Protein AF-A0A8D9F544-F1 (afdb_monomer)

InterPro domains:
  IPR002475 Bcl2-like [PS50062] (80-171)
  IPR036834 Bcl-2-like superfamily [G3DSA:1.10.437.10] (32-175)
  IPR036834 Bcl-2-like superfamily [SSF56854] (61-173)
  IPR046371 Bcl-2, Bcl-2 homology region 1-3 [PF00452] (79-169)

Radius of gyration: 24.96 Å; Cα contacts (8 Å, |Δi|>4): 137; chains: 1; bounding box: 102×32×44 Å

Solvent-accessible surface area (backbone atoms only — not comparable to full-atom values): 12443 Å² total; per-residue (Å²): 134,87,83,89,81,87,82,88,79,91,79,91,72,90,75,75,84,77,71,73,71,76,76,69,72,71,72,75,77,45,66,55,53,58,51,48,52,48,40,43,48,72,72,66,64,46,74,86,76,63,88,62,81,79,71,79,76,80,46,66,68,60,49,52,52,48,53,53,50,52,53,50,44,68,64,42,67,81,35,72,64,48,53,50,50,51,53,53,52,71,68,48,50,72,91,64,63,40,74,66,38,50,52,50,39,58,50,55,69,68,68,61,87,68,82,63,59,43,56,55,49,51,52,50,52,51,47,52,52,51,44,45,50,50,28,55,76,70,68,35,58,70,59,32,54,50,53,50,54,55,48,53,53,38,35,66,40,66,48,43,54,49,36,53,76,57,69,29,69,66,51,37,53,52,64,70,70,52,98,65,85,43,77,68,55,51,52,53,51,51,50,54,49,52,50,45,50,49,42,48,45,70,48,37,60,118

Nearest PDB structures (foldseek):
  5uum-assembly2_B  TM=6.916E-01  e=1.708E-01  Homo sapiens
  5twa-assembly2_B  TM=6.782E-01  e=1.628E-01  Geodia cydonium
  6b4u-assembly1_A  TM=6.242E-01  e=2.281E-01  Homo sapiens
  1wsx-assembly1_A  TM=6.633E-01  e=3.877E-01  Mus musculus
  8el1-assembly3_C  TM=5.655E-01  e=4.701E-01  Escherichia coli K-12

Organism: NCBI:txid428564

pLDDT: mean 70.44, std 17.09, range [27.78, 88.94]

Secondary structure (DSSP, 8-state):
------------------------------HHHHHHHHIIIIIS--TTS--S-------HHHHHHHHHHHHHHHHHTTSHHHHHHHHHHHH--GGG--HHHHHHHHHHHHHS--S-HHHHHHHHHHHHHHHHHHHHHTT-HHHHHHHHHHHHHHIIIIIHHHHHHTT-HHHHHHHTTSS---HHHHHHHHHHHHHHHHHHHHHH--

Sequence (206 aa):
MTGLSGDGSYLSHDVSTDTSLDMSMSPIRPMSIDVFNTFLCKIYNQKFITNINILNINNKTALEIYQKLVKLNNEFIGTKYRQEIKKQVDALDLDKITHFSFSSLLKSLFHESYEFNYVKLLVLFYFCCDLISKCYSQCLISLMNSIQSWFETFLNTTFSDWIASKGGWNNILTEGCKNTFDLIESICIGSIIASAIFIIAKYLVK

Structure (mmCIF, N/CA/C/O backbone):
data_AF-A0A8D9F544-F1
#
_entry.id   AF-A0A8D9F544-F1
#
loop_
_atom_site.group_PDB
_atom_site.id
_atom_site.type_symbol
_atom_site.label_atom_id
_atom_site.label_alt_id
_atom_site.label_comp_id
_atom_site.label_asym_id
_atom_site.label_entity_id
_atom_site.label_seq_id
_atom_site.pdbx_PDB_ins_code
_atom_site.Cartn_x
_atom_site.Cartn_y
_atom_site.Cartn_z
_atom_site.occupancy
_atom_site.B_iso_or_equiv
_atom_site.auth_seq_id
_atom_site.auth_comp_id
_atom_site.auth_asym_id
_atom_site.auth_atom_id
_atom_site.pdbx_PDB_model_num
ATOM 1 N N . MET A 1 1 ? 87.425 4.396 10.193 1.00 42.62 1 MET A N 1
ATOM 2 C CA . MET A 1 1 ? 85.989 4.487 9.863 1.00 42.62 1 MET A CA 1
ATOM 3 C C . MET A 1 1 ? 85.243 4.621 11.194 1.00 42.62 1 MET A C 1
ATOM 5 O O . MET A 1 1 ? 85.053 3.613 11.850 1.00 42.62 1 MET A O 1
ATOM 9 N N . THR A 1 2 ? 85.213 5.793 11.846 1.00 37.34 2 THR A N 1
ATOM 10 C CA . THR A 1 2 ? 84.192 6.871 11.716 1.00 37.34 2 THR A CA 1
ATOM 11 C C . THR A 1 2 ? 82.761 6.307 11.696 1.00 37.34 2 THR A C 1
ATOM 13 O O . THR A 1 2 ? 82.437 5.603 10.751 1.00 37.34 2 THR A O 1
ATOM 16 N N . GLY A 1 3 ? 81.862 6.555 12.653 1.00 34.50 3 GLY A N 1
ATOM 17 C CA . GLY A 1 3 ? 81.900 7.431 13.823 1.00 34.50 3 GLY A CA 1
ATOM 18 C C . GLY A 1 3 ? 80.731 7.149 14.783 1.00 34.50 3 GLY A C 1
ATOM 19 O O . GLY A 1 3 ? 79.749 6.508 14.419 1.00 34.50 3 GLY A O 1
ATOM 20 N N . LEU A 1 4 ? 80.888 7.627 16.018 1.00 43.78 4 LEU A N 1
ATOM 21 C CA . LEU A 1 4 ? 79.854 7.759 17.044 1.00 43.78 4 LEU A CA 1
ATOM 22 C C . LEU A 1 4 ? 79.217 9.151 16.920 1.00 43.78 4 LEU A C 1
ATOM 24 O O . LEU A 1 4 ? 79.942 10.139 16.809 1.00 43.78 4 LEU A O 1
ATOM 28 N N . SER A 1 5 ? 77.893 9.241 17.006 1.00 45.16 5 SER A N 1
ATOM 29 C CA . SER A 1 5 ? 77.180 10.416 17.530 1.00 45.16 5 SER A CA 1
ATOM 30 C C . SER A 1 5 ? 75.755 10.015 17.866 1.00 45.16 5 SER A C 1
ATOM 32 O O . SER A 1 5 ? 74.975 9.660 16.986 1.00 45.16 5 SER A O 1
ATOM 34 N N . GLY A 1 6 ? 75.449 10.043 19.159 1.00 44.12 6 GLY A N 1
ATOM 35 C CA . GLY A 1 6 ? 74.089 10.252 19.616 1.00 44.12 6 GLY A CA 1
ATOM 36 C C . GLY A 1 6 ? 73.830 11.751 19.669 1.00 44.12 6 GLY A C 1
ATOM 37 O O . GLY A 1 6 ? 74.718 12.505 20.052 1.00 44.12 6 GLY A O 1
ATOM 38 N N . ASP A 1 7 ? 72.617 12.147 19.315 1.00 37.97 7 ASP A N 1
ATOM 39 C CA . ASP A 1 7 ? 72.017 13.376 19.808 1.00 37.97 7 ASP A CA 1
ATOM 40 C C . ASP A 1 7 ? 70.513 13.152 19.919 1.00 37.97 7 ASP A C 1
ATOM 42 O O . ASP A 1 7 ? 69.848 12.712 18.979 1.00 37.97 7 ASP A O 1
ATOM 46 N N . GLY A 1 8 ? 69.994 13.395 21.117 1.00 42.84 8 GLY A N 1
ATOM 47 C CA . GLY A 1 8 ? 68.570 13.524 21.350 1.00 42.84 8 GLY A CA 1
ATOM 48 C C . GLY A 1 8 ? 68.172 14.977 21.151 1.00 42.84 8 GLY A C 1
ATOM 49 O O . GLY A 1 8 ? 68.818 15.878 21.680 1.00 42.84 8 GLY A O 1
ATOM 50 N N . SER A 1 9 ? 67.069 15.226 20.455 1.00 37.38 9 SER A N 1
ATOM 51 C CA . SER A 1 9 ? 66.252 16.412 20.714 1.00 37.38 9 SER A CA 1
ATOM 52 C C . SER A 1 9 ? 64.826 16.170 20.250 1.00 37.38 9 SER A C 1
ATOM 54 O O . SER A 1 9 ? 64.564 15.799 19.110 1.00 37.38 9 SER A O 1
ATOM 56 N N . TYR A 1 10 ? 63.919 16.394 21.190 1.00 43.62 10 TYR A N 1
ATOM 57 C CA . TYR A 1 10 ? 62.490 16.542 21.005 1.00 43.62 10 TYR A CA 1
ATOM 58 C C . TYR A 1 10 ? 62.183 17.642 19.987 1.00 43.62 10 TYR A C 1
ATOM 60 O O . TYR A 1 10 ? 62.678 18.755 20.141 1.00 43.62 10 TYR A O 1
ATOM 68 N N . LEU A 1 11 ? 61.291 17.362 19.040 1.00 36.94 11 LEU A N 1
ATOM 69 C CA . LEU A 1 11 ? 60.407 18.361 18.445 1.00 36.94 11 LEU A CA 1
ATOM 70 C C . LEU A 1 11 ? 59.111 17.669 18.021 1.00 36.94 11 LEU A C 1
ATOM 72 O O . LEU A 1 11 ? 59.046 16.942 17.032 1.00 36.94 11 LEU A O 1
ATOM 76 N N . SER A 1 12 ? 58.093 17.885 18.846 1.00 40.47 12 SER A N 1
ATOM 77 C CA . SER A 1 12 ? 56.690 17.678 18.528 1.00 40.47 12 SER A CA 1
ATOM 78 C C . SER A 1 12 ? 56.328 18.506 17.297 1.00 40.47 12 SER A C 1
ATOM 80 O O . SER A 1 12 ? 56.549 19.714 17.289 1.00 40.47 12 SER A O 1
ATOM 82 N N . HIS A 1 13 ? 55.739 17.875 16.288 1.00 37.25 13 HIS A N 1
ATOM 83 C CA . HIS A 1 13 ? 54.916 18.578 15.316 1.00 37.25 13 HIS A CA 1
ATOM 84 C C . HIS A 1 13 ? 53.728 17.695 14.954 1.00 37.25 13 HIS A C 1
ATOM 86 O O . HIS A 1 13 ? 53.855 16.687 14.263 1.00 37.25 13 HIS A O 1
ATOM 92 N N . ASP A 1 14 ? 52.601 18.087 15.539 1.00 39.59 14 ASP A N 1
ATOM 93 C CA . ASP A 1 14 ? 51.222 17.921 15.097 1.00 39.59 14 ASP A CA 1
ATOM 94 C C . ASP A 1 14 ? 51.068 17.251 13.727 1.00 39.59 14 ASP A C 1
ATOM 96 O O . ASP A 1 14 ? 51.103 17.901 12.682 1.00 39.59 14 ASP A O 1
ATOM 100 N N . VAL A 1 15 ? 50.840 15.938 13.736 1.00 38.06 15 VAL A N 1
ATOM 101 C CA . VAL A 1 15 ? 50.172 15.277 12.618 1.00 38.06 15 VAL A CA 1
ATOM 102 C C . VAL A 1 15 ? 48.721 15.143 13.020 1.00 38.06 15 VAL A C 1
ATOM 104 O O . VAL A 1 15 ? 48.344 14.326 13.861 1.00 38.06 15 VAL A O 1
ATOM 107 N N . SER A 1 16 ? 47.958 16.058 12.434 1.00 33.06 16 SER A N 1
ATOM 108 C CA . SER A 1 16 ? 46.517 16.106 12.326 1.00 33.06 16 SER A CA 1
ATOM 109 C C . SER A 1 16 ? 45.877 14.743 12.522 1.00 33.06 16 SER A C 1
ATOM 111 O O . SER A 1 16 ? 46.161 13.775 11.817 1.00 33.06 16 SER A O 1
ATOM 113 N N . THR A 1 17 ? 44.957 14.712 13.475 1.00 36.31 17 THR A N 1
ATOM 114 C CA . THR A 1 17 ? 43.873 13.748 13.533 1.00 36.31 17 THR A CA 1
ATOM 115 C C . THR A 1 17 ? 43.077 13.901 12.236 1.00 36.31 17 THR A C 1
ATOM 117 O O . THR A 1 17 ? 42.055 14.586 12.196 1.00 36.31 17 THR A O 1
ATOM 120 N N . ASP A 1 18 ? 43.537 13.256 11.162 1.00 27.78 18 ASP A N 1
ATOM 121 C CA . ASP A 1 18 ? 42.668 12.812 10.080 1.00 27.78 18 ASP A CA 1
ATOM 122 C C . ASP A 1 18 ? 41.777 11.740 10.695 1.00 27.78 18 ASP A C 1
ATOM 124 O O . ASP A 1 18 ? 41.960 10.526 10.580 1.00 27.78 18 ASP A O 1
ATOM 128 N N . THR A 1 19 ? 40.799 12.266 11.428 1.00 39.28 19 THR A N 1
ATOM 129 C CA . THR A 1 19 ? 39.504 11.670 11.644 1.00 39.28 19 THR A CA 1
ATOM 130 C C . THR A 1 19 ? 38.979 11.441 10.240 1.00 39.28 19 THR A C 1
ATOM 132 O O . THR A 1 19 ? 38.287 12.276 9.659 1.00 39.28 19 THR A O 1
ATOM 135 N N . SER A 1 20 ? 39.393 10.315 9.663 1.00 31.84 20 SER A N 1
ATOM 136 C CA . SER A 1 20 ? 38.632 9.601 8.664 1.00 31.84 20 SER A CA 1
ATOM 137 C C . SER A 1 20 ? 37.294 9.356 9.334 1.00 31.84 20 SER A C 1
ATOM 139 O O . SER A 1 20 ? 37.086 8.388 10.059 1.00 31.84 20 SER A O 1
ATOM 141 N N . LEU A 1 21 ? 36.436 10.368 9.194 1.00 36.94 21 LEU A N 1
ATOM 142 C CA . LEU A 1 21 ? 35.016 10.292 9.405 1.00 36.94 21 LEU A CA 1
ATOM 143 C C . LEU A 1 21 ? 34.612 9.056 8.640 1.00 36.94 21 LEU A C 1
ATOM 145 O O . LEU A 1 21 ? 34.612 9.038 7.409 1.00 36.94 21 LEU A O 1
ATOM 149 N N . ASP A 1 22 ? 34.400 8.022 9.437 1.00 30.22 22 ASP A N 1
ATOM 150 C CA . ASP A 1 22 ? 33.656 6.829 9.155 1.00 30.22 22 ASP A CA 1
ATOM 151 C C . ASP A 1 22 ? 32.435 7.255 8.342 1.00 30.22 22 ASP A C 1
ATOM 153 O O . ASP A 1 22 ? 31.373 7.603 8.864 1.00 30.22 22 ASP A O 1
ATOM 157 N N . MET A 1 23 ? 32.614 7.285 7.020 1.00 38.06 23 MET A N 1
ATOM 158 C CA . MET A 1 23 ? 31.537 7.171 6.063 1.00 38.06 23 MET A CA 1
ATOM 159 C C . MET A 1 23 ? 31.061 5.733 6.187 1.00 38.06 23 MET A C 1
ATOM 161 O O . MET A 1 23 ? 31.214 4.920 5.275 1.00 38.06 23 MET A O 1
ATOM 165 N N . SER A 1 24 ? 30.457 5.436 7.339 1.00 30.78 24 SER A N 1
ATOM 166 C CA . SER A 1 24 ? 29.455 4.409 7.437 1.00 30.78 24 SER A CA 1
ATOM 167 C C . SER A 1 24 ? 28.418 4.835 6.406 1.00 30.78 24 SER A C 1
ATOM 169 O O . SER A 1 24 ? 27.643 5.783 6.572 1.00 30.78 24 SER A O 1
ATOM 171 N N . MET A 1 25 ? 28.508 4.212 5.235 1.00 37.78 25 MET A N 1
ATOM 172 C CA . MET A 1 25 ? 27.386 4.124 4.337 1.00 37.78 25 MET A CA 1
ATOM 173 C C . MET A 1 25 ? 26.273 3.528 5.181 1.00 37.78 25 MET A C 1
ATOM 175 O O . MET A 1 25 ? 26.248 2.324 5.433 1.00 37.78 25 MET A O 1
ATOM 179 N N . SER A 1 26 ? 25.379 4.388 5.664 1.00 35.97 26 SER A N 1
ATOM 180 C CA . SER A 1 26 ? 24.128 3.942 6.242 1.00 35.97 26 SER A CA 1
ATOM 181 C C . SER A 1 26 ? 23.491 3.034 5.190 1.00 35.97 26 SER A C 1
ATOM 183 O O . SER A 1 26 ? 23.311 3.488 4.050 1.00 35.97 26 SER A O 1
ATOM 185 N N . PRO A 1 27 ? 23.233 1.760 5.516 1.00 39.97 27 PRO A N 1
ATOM 186 C CA . PRO A 1 27 ? 22.811 0.772 4.542 1.00 39.97 27 PRO A CA 1
ATOM 187 C C . PRO A 1 27 ? 21.505 1.282 3.972 1.00 39.97 27 PRO A C 1
ATOM 189 O O . PRO A 1 27 ? 20.591 1.488 4.761 1.00 39.97 27 PRO A O 1
ATOM 192 N N . ILE A 1 28 ? 21.481 1.580 2.666 1.00 46.88 28 ILE A N 1
ATOM 193 C CA . ILE A 1 28 ? 20.291 1.787 1.828 1.00 46.88 28 ILE A CA 1
ATOM 194 C C . ILE A 1 28 ? 19.059 2.026 2.707 1.00 46.88 28 ILE A C 1
ATOM 196 O O . ILE A 1 28 ? 18.250 1.123 2.908 1.00 46.88 28 ILE A O 1
ATOM 200 N N . ARG A 1 29 ? 18.966 3.208 3.338 1.00 51.47 29 ARG A N 1
ATOM 201 C CA . ARG A 1 29 ? 17.710 3.633 3.961 1.00 51.47 29 ARG A CA 1
ATOM 202 C C . ARG A 1 29 ? 16.726 3.591 2.803 1.00 51.47 29 ARG A C 1
ATOM 204 O O . ARG A 1 29 ? 16.968 4.285 1.811 1.00 51.47 29 ARG A O 1
ATOM 211 N N . PRO A 1 30 ? 15.785 2.640 2.789 1.00 64.12 30 PRO A N 1
ATOM 212 C CA . PRO A 1 30 ? 15.375 2.116 1.512 1.00 64.12 30 PRO A CA 1
ATOM 213 C C . PRO A 1 30 ? 14.447 3.132 0.898 1.00 64.12 30 PRO A C 1
ATOM 215 O O . PRO A 1 30 ? 13.498 3.607 1.516 1.00 64.12 30 PRO A O 1
ATOM 218 N N . MET A 1 31 ? 14.752 3.459 -0.349 1.00 73.62 31 MET A N 1
ATOM 219 C CA . MET A 1 31 ? 14.021 4.405 -1.178 1.00 73.62 31 MET A CA 1
ATOM 220 C C . MET A 1 31 ? 12.495 4.193 -1.126 1.00 73.62 31 MET A C 1
ATOM 222 O O . MET A 1 31 ? 11.740 5.128 -1.358 1.00 73.62 31 MET A O 1
ATOM 226 N N . SER A 1 32 ? 12.029 2.985 -0.787 1.00 75.12 32 SER A N 1
ATOM 227 C CA . SER A 1 32 ? 10.629 2.657 -0.513 1.00 75.12 32 SER A CA 1
ATOM 228 C C . SER A 1 32 ? 9.994 3.418 0.644 1.00 75.12 32 SER A C 1
ATOM 230 O O . SER A 1 32 ? 8.882 3.916 0.467 1.00 75.12 32 SER A O 1
ATOM 232 N N . ILE A 1 33 ? 10.673 3.556 1.784 1.00 75.56 33 ILE A N 1
ATOM 233 C CA . ILE A 1 33 ? 10.189 4.364 2.911 1.00 75.56 33 ILE A CA 1
ATOM 234 C C . ILE A 1 33 ? 10.086 5.825 2.486 1.00 75.56 33 ILE A C 1
ATOM 236 O O . ILE A 1 33 ? 9.064 6.466 2.716 1.00 75.56 33 ILE A O 1
ATOM 240 N N . ASP A 1 34 ? 11.105 6.342 1.807 1.00 74.75 34 ASP A N 1
ATOM 241 C CA . ASP A 1 34 ? 11.145 7.745 1.395 1.00 74.75 34 ASP A CA 1
ATOM 242 C C . ASP A 1 34 ? 10.038 8.066 0.385 1.00 74.75 34 ASP A C 1
ATOM 244 O O . ASP A 1 34 ? 9.355 9.089 0.492 1.00 74.75 34 ASP A O 1
ATOM 248 N N . VAL A 1 35 ? 9.814 7.166 -0.575 1.00 75.81 35 VAL A N 1
ATOM 249 C CA . VAL A 1 35 ? 8.740 7.277 -1.566 1.00 75.81 35 VAL A CA 1
ATOM 250 C C . VAL A 1 35 ? 7.368 7.178 -0.898 1.00 75.81 35 VAL A C 1
ATOM 252 O O . VAL A 1 35 ? 6.502 8.006 -1.191 1.00 75.81 35 VAL A O 1
ATOM 255 N N . PHE A 1 36 ? 7.166 6.235 0.029 1.00 78.19 36 PHE A N 1
ATOM 256 C CA . PHE A 1 36 ? 5.903 6.104 0.758 1.00 78.19 36 PHE A CA 1
ATOM 257 C C . PHE A 1 36 ? 5.615 7.322 1.643 1.00 78.19 36 PHE A C 1
ATOM 259 O O . PHE A 1 36 ? 4.526 7.885 1.575 1.00 78.19 36 PHE A O 1
ATOM 266 N N . ASN A 1 37 ? 6.596 7.794 2.412 1.00 74.81 37 ASN A N 1
ATOM 267 C CA . ASN A 1 37 ? 6.455 8.992 3.238 1.00 74.81 37 ASN A CA 1
ATOM 268 C C . ASN A 1 37 ? 6.149 10.218 2.378 1.00 74.81 37 ASN A C 1
ATOM 270 O O . ASN A 1 37 ? 5.284 11.025 2.709 1.00 74.81 37 ASN A O 1
ATOM 274 N N . THR A 1 38 ? 6.802 10.337 1.223 1.00 72.81 38 THR A N 1
ATOM 275 C CA . THR A 1 38 ? 6.497 11.409 0.275 1.00 72.81 38 THR A CA 1
ATOM 276 C C . THR A 1 38 ? 5.057 11.309 -0.238 1.00 72.81 38 THR A C 1
ATOM 278 O O . THR A 1 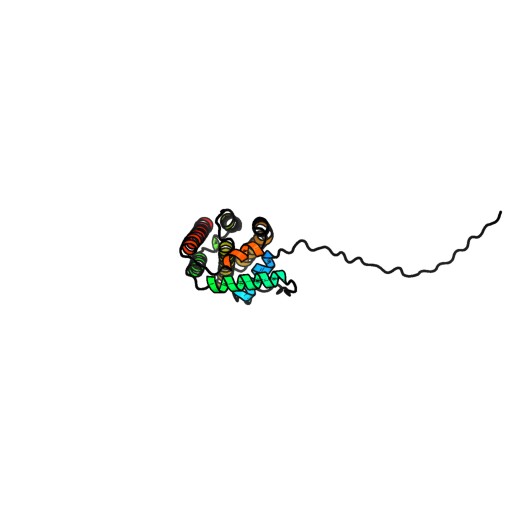38 ? 4.374 12.331 -0.325 1.00 72.81 38 THR A O 1
ATOM 281 N N . PHE A 1 39 ? 4.570 10.101 -0.535 1.00 75.31 39 PHE A N 1
ATOM 282 C CA . PHE A 1 39 ? 3.179 9.862 -0.923 1.00 75.31 39 PHE A CA 1
ATOM 283 C C . PHE A 1 39 ? 2.200 10.259 0.194 1.00 75.31 39 PHE A C 1
ATOM 285 O O . PHE A 1 39 ? 1.288 11.053 -0.038 1.00 75.31 39 PHE A O 1
ATOM 292 N N . LEU A 1 40 ? 2.432 9.798 1.423 1.00 75.50 40 LEU A N 1
ATOM 293 C CA . LEU A 1 40 ? 1.615 10.117 2.595 1.00 75.50 40 LEU A CA 1
ATOM 294 C C . LEU A 1 40 ? 1.508 11.641 2.824 1.00 75.50 40 LEU A C 1
ATOM 296 O O . LEU A 1 40 ? 0.414 12.187 2.982 1.00 75.50 40 LEU A O 1
ATOM 300 N N . CYS A 1 41 ? 2.640 12.347 2.774 1.00 67.06 41 CYS A N 1
ATOM 301 C CA . CYS A 1 41 ? 2.707 13.780 3.063 1.00 67.06 41 CYS A CA 1
ATOM 302 C C . CYS A 1 41 ? 2.155 14.654 1.935 1.00 67.06 41 CYS A C 1
ATOM 304 O O . CYS A 1 41 ? 1.425 15.612 2.190 1.00 67.06 41 CYS A O 1
ATOM 306 N N . LYS A 1 42 ? 2.557 14.375 0.689 1.00 67.06 42 LYS A N 1
ATOM 307 C CA . LYS A 1 42 ? 2.320 15.284 -0.444 1.00 67.06 42 LYS A CA 1
ATOM 308 C C . LYS A 1 42 ? 1.095 14.916 -1.267 1.00 67.06 42 LYS A C 1
ATOM 310 O O . LYS A 1 42 ? 0.457 15.809 -1.812 1.00 67.06 42 LYS A O 1
ATOM 315 N N . ILE A 1 43 ? 0.782 13.628 -1.370 1.00 67.62 43 ILE A N 1
ATOM 316 C CA . IL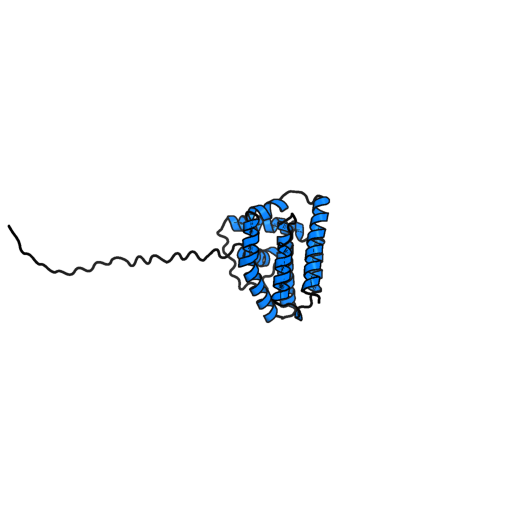E A 1 43 ? -0.320 13.131 -2.199 1.00 67.62 43 ILE A CA 1
ATOM 317 C C . ILE A 1 43 ? -1.565 12.898 -1.346 1.00 67.62 43 ILE A C 1
ATOM 319 O O . ILE A 1 43 ? -2.657 13.328 -1.705 1.00 67.62 43 ILE A O 1
ATOM 323 N N . TYR A 1 44 ? -1.396 12.270 -0.187 1.00 69.94 44 TYR A N 1
ATOM 324 C CA . TYR A 1 44 ? -2.509 11.909 0.684 1.00 69.94 44 TYR A CA 1
ATOM 325 C C . TYR A 1 44 ? -2.903 13.044 1.666 1.00 69.94 44 TYR A C 1
ATOM 327 O O . TYR A 1 44 ? -3.893 12.938 2.384 1.00 69.94 44 TYR A O 1
ATOM 335 N N . ASN A 1 45 ? -2.169 14.172 1.657 1.00 65.94 45 ASN A N 1
ATOM 336 C CA . ASN A 1 45 ? -2.426 15.411 2.417 1.00 65.94 45 ASN A CA 1
ATOM 337 C C . ASN A 1 45 ? -2.672 15.201 3.928 1.00 65.94 45 ASN A C 1
ATOM 339 O O . ASN A 1 45 ? -3.367 15.984 4.580 1.00 65.94 45 ASN A O 1
ATOM 343 N N . GLN A 1 46 ? -2.075 14.163 4.515 1.00 61.91 46 GLN A N 1
ATOM 344 C CA . GLN A 1 46 ? -2.113 13.949 5.958 1.00 61.91 46 GLN A CA 1
ATOM 345 C C . GLN A 1 46 ? -0.914 14.592 6.642 1.00 61.91 46 GLN A C 1
ATOM 347 O O . GLN A 1 46 ? 0.058 13.943 7.015 1.00 61.91 46 GLN A O 1
ATOM 352 N N . LYS A 1 47 ? -1.024 15.902 6.870 1.00 51.06 47 LYS A N 1
ATOM 353 C CA . LYS A 1 47 ? -0.028 16.687 7.620 1.00 51.06 47 LYS A CA 1
ATOM 354 C C . LYS A 1 47 ? 0.105 16.277 9.096 1.00 51.06 47 LYS A C 1
ATOM 356 O O . LYS A 1 47 ? 1.059 16.679 9.748 1.00 51.06 47 LYS A O 1
ATOM 361 N N . PHE A 1 48 ? -0.852 15.514 9.633 1.00 50.69 48 PHE A N 1
ATOM 362 C CA . PHE A 1 48 ? -0.928 15.190 11.064 1.00 50.69 48 PHE A CA 1
ATOM 363 C C . PHE A 1 48 ? -0.026 14.018 11.491 1.00 50.69 48 PHE A C 1
ATOM 365 O O . PHE A 1 48 ? 0.261 13.870 12.672 1.00 50.69 48 PHE A O 1
ATOM 372 N N . ILE A 1 49 ? 0.439 13.193 10.546 1.00 49.88 49 ILE A N 1
ATOM 373 C CA . ILE A 1 49 ? 1.200 11.961 10.838 1.00 49.88 49 ILE A CA 1
ATOM 374 C C . ILE A 1 49 ? 2.722 12.192 10.798 1.00 49.88 49 ILE A C 1
ATOM 376 O O . ILE A 1 49 ? 3.522 11.348 11.193 1.00 49.88 49 ILE A O 1
ATOM 380 N N . THR A 1 50 ? 3.160 13.376 10.382 1.00 47.62 50 THR A N 1
ATOM 381 C CA . THR A 1 50 ? 4.579 13.695 10.240 1.00 47.62 50 THR A CA 1
ATOM 382 C C . THR A 1 50 ? 5.221 14.180 11.534 1.00 47.62 50 THR A C 1
ATOM 384 O O . THR A 1 50 ? 5.284 15.375 11.798 1.00 47.62 50 THR A O 1
ATOM 387 N N . ASN A 1 51 ? 5.815 13.237 12.267 1.00 44.94 51 ASN A N 1
ATOM 388 C CA . ASN A 1 51 ? 7.128 13.435 12.901 1.00 44.94 51 ASN A CA 1
ATOM 389 C C . ASN A 1 51 ? 8.255 12.818 12.041 1.00 44.94 51 ASN A C 1
ATOM 391 O O . ASN A 1 51 ? 9.351 12.527 12.511 1.00 44.94 51 ASN A O 1
ATOM 395 N N . ILE A 1 52 ? 7.968 12.570 10.761 1.00 49.50 52 ILE A N 1
ATOM 396 C CA . ILE A 1 52 ? 8.916 12.031 9.795 1.00 49.50 52 ILE A CA 1
ATOM 397 C C . ILE A 1 52 ? 9.567 13.220 9.101 1.00 49.50 52 ILE A C 1
ATOM 399 O O . ILE A 1 52 ? 8.887 13.993 8.424 1.00 49.50 52 ILE A O 1
ATOM 403 N N . ASN A 1 53 ? 10.881 13.361 9.294 1.00 43.41 53 ASN A N 1
ATOM 404 C CA . ASN A 1 53 ? 11.716 14.322 8.583 1.00 43.41 53 ASN A CA 1
ATOM 405 C C . ASN A 1 53 ? 11.366 14.279 7.095 1.00 43.41 53 ASN A C 1
ATOM 407 O O . ASN A 1 53 ? 11.641 13.287 6.420 1.00 43.41 53 ASN A O 1
ATOM 411 N N . ILE A 1 54 ? 10.748 15.355 6.600 1.00 44.88 54 ILE A N 1
ATOM 412 C CA . ILE A 1 54 ? 10.584 15.592 5.170 1.00 44.88 54 ILE A CA 1
ATOM 413 C C . ILE A 1 54 ? 11.998 15.575 4.613 1.00 44.88 54 ILE A C 1
ATOM 415 O O . ILE A 1 54 ? 12.771 16.508 4.833 1.00 44.88 54 ILE A O 1
ATOM 419 N N . LEU A 1 55 ? 12.369 14.474 3.965 1.00 46.78 55 LEU A N 1
ATOM 420 C CA . LEU A 1 55 ? 13.683 14.379 3.373 1.00 46.78 55 LEU A CA 1
ATOM 421 C C . LEU A 1 55 ? 13.795 15.488 2.342 1.00 46.78 55 LEU A C 1
ATOM 423 O O . LEU A 1 55 ? 12.959 15.636 1.447 1.00 46.78 55 LEU A O 1
ATOM 427 N N . ASN A 1 56 ? 14.841 16.283 2.515 1.00 46.59 56 ASN A N 1
ATOM 428 C CA . ASN A 1 56 ? 15.346 17.165 1.495 1.00 46.59 56 ASN A CA 1
ATOM 429 C C . ASN A 1 56 ? 15.701 16.275 0.298 1.00 46.59 56 ASN A C 1
ATOM 431 O O . ASN A 1 56 ? 16.722 15.585 0.323 1.00 46.59 56 ASN A O 1
ATOM 435 N N . ILE A 1 57 ? 14.808 16.188 -0.695 1.00 51.16 57 ILE A N 1
ATOM 436 C CA . ILE A 1 57 ? 15.010 15.364 -1.890 1.00 51.16 57 ILE A CA 1
ATOM 437 C C . ILE A 1 57 ? 16.070 16.063 -2.752 1.00 51.16 57 ILE A C 1
ATOM 439 O O . ILE A 1 57 ? 15.774 16.645 -3.788 1.00 51.16 57 ILE A O 1
ATOM 443 N N . ASN A 1 58 ? 17.327 15.995 -2.316 1.00 53.09 58 ASN A N 1
ATOM 444 C CA . ASN A 1 58 ? 18.498 16.350 -3.116 1.00 53.09 58 ASN A CA 1
ATOM 445 C C . ASN A 1 58 ? 18.831 15.233 -4.123 1.00 53.09 58 ASN A C 1
ATOM 447 O O . ASN A 1 58 ? 19.720 15.380 -4.957 1.00 53.09 58 ASN A O 1
ATOM 451 N N . ASN A 1 59 ? 18.119 14.101 -4.055 1.00 64.50 59 ASN A N 1
ATOM 452 C CA . ASN A 1 59 ? 18.276 12.981 -4.967 1.00 64.50 59 ASN A CA 1
ATOM 453 C C . ASN A 1 59 ? 17.337 13.140 -6.173 1.00 64.50 59 ASN A C 1
ATOM 455 O O . ASN A 1 59 ? 16.132 12.893 -6.084 1.00 64.50 59 ASN A O 1
ATOM 459 N N . LYS A 1 60 ? 17.913 13.523 -7.316 1.00 69.38 60 LYS A N 1
ATOM 460 C CA . LYS A 1 60 ? 17.213 13.688 -8.599 1.00 69.38 60 LYS A CA 1
ATOM 461 C C . LYS A 1 60 ? 16.347 12.473 -8.971 1.00 69.38 60 LYS A C 1
ATOM 463 O O . LYS A 1 60 ? 15.217 12.647 -9.412 1.00 69.38 60 LYS A O 1
ATOM 468 N N . THR A 1 61 ? 16.822 11.254 -8.717 1.00 71.50 61 THR A N 1
ATOM 469 C CA . THR A 1 61 ? 16.091 10.013 -9.022 1.00 71.50 61 THR A CA 1
ATOM 470 C C . THR A 1 61 ? 14.821 9.878 -8.182 1.00 71.50 61 THR A C 1
ATOM 472 O O . THR A 1 61 ? 13.765 9.508 -8.692 1.00 71.50 61 THR A O 1
ATOM 475 N N . ALA A 1 62 ? 14.891 10.211 -6.891 1.00 70.69 62 ALA A N 1
ATOM 476 C CA . ALA A 1 62 ? 13.725 10.189 -6.011 1.00 70.69 62 ALA A CA 1
ATOM 477 C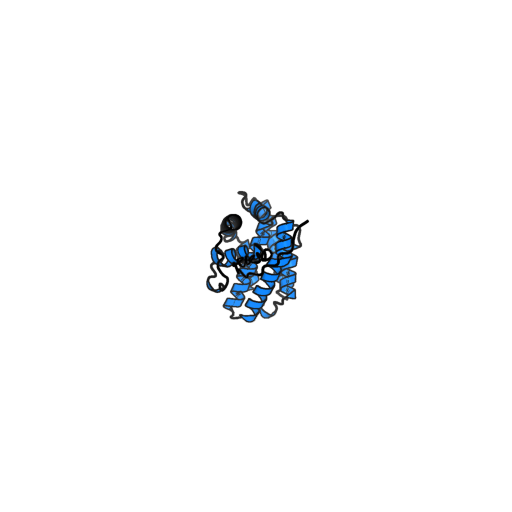 C . ALA A 1 62 ? 12.689 11.256 -6.407 1.00 70.69 62 ALA A C 1
ATOM 479 O O . ALA A 1 62 ? 11.487 11.004 -6.328 1.00 70.69 62 ALA A O 1
ATOM 480 N N . LEU A 1 63 ? 13.142 12.416 -6.896 1.00 72.94 63 LEU A N 1
ATOM 481 C CA . LEU A 1 63 ? 12.258 13.456 -7.422 1.00 72.94 63 LEU A CA 1
ATOM 482 C C . LEU A 1 63 ? 11.515 12.997 -8.687 1.00 72.94 63 LEU A C 1
ATOM 484 O O . LEU A 1 63 ? 10.308 13.205 -8.791 1.00 72.94 63 LEU A O 1
ATOM 488 N N . GLU A 1 64 ? 12.204 12.343 -9.621 1.00 78.00 64 GLU A N 1
ATOM 489 C CA . GLU A 1 64 ? 11.588 11.794 -10.838 1.00 78.00 64 GLU A CA 1
ATOM 490 C C . GLU A 1 64 ? 10.556 10.703 -10.512 1.00 78.00 64 GLU A C 1
ATOM 492 O O . GLU A 1 64 ? 9.450 10.697 -11.057 1.00 78.00 64 GLU A O 1
ATOM 497 N N . ILE A 1 65 ? 10.880 9.804 -9.578 1.00 80.12 65 ILE A N 1
ATOM 498 C CA . ILE A 1 65 ? 9.953 8.776 -9.080 1.00 80.12 65 ILE A CA 1
ATOM 499 C C . ILE A 1 65 ? 8.721 9.413 -8.444 1.00 80.12 65 ILE A C 1
ATOM 501 O O . ILE A 1 65 ? 7.596 9.013 -8.744 1.00 80.12 65 ILE A O 1
ATOM 505 N N . TYR A 1 66 ? 8.924 10.438 -7.619 1.00 77.56 66 TYR A N 1
ATOM 506 C CA . TYR A 1 66 ? 7.832 11.192 -7.025 1.00 77.56 66 TYR A CA 1
ATOM 507 C C . TYR A 1 66 ? 6.924 11.820 -8.090 1.00 77.56 66 TYR A C 1
ATOM 509 O O . TYR A 1 66 ? 5.708 11.672 -8.016 1.00 77.56 66 TYR A O 1
ATOM 517 N N . GLN A 1 67 ? 7.483 12.481 -9.106 1.00 80.31 67 GLN A N 1
ATOM 518 C CA . GLN A 1 67 ? 6.695 13.099 -10.179 1.00 80.31 67 GLN A CA 1
ATOM 519 C C . GLN A 1 67 ? 5.857 12.071 -10.951 1.00 80.31 67 GLN A C 1
ATOM 521 O O . GLN A 1 67 ? 4.676 12.312 -11.211 1.00 80.31 67 GLN A O 1
ATOM 526 N N . LYS A 1 68 ? 6.434 10.906 -11.271 1.00 83.38 68 LYS A N 1
ATOM 527 C CA . LYS A 1 68 ? 5.699 9.798 -11.904 1.00 83.38 68 LYS A CA 1
ATOM 528 C C . LYS A 1 68 ? 4.565 9.301 -11.008 1.00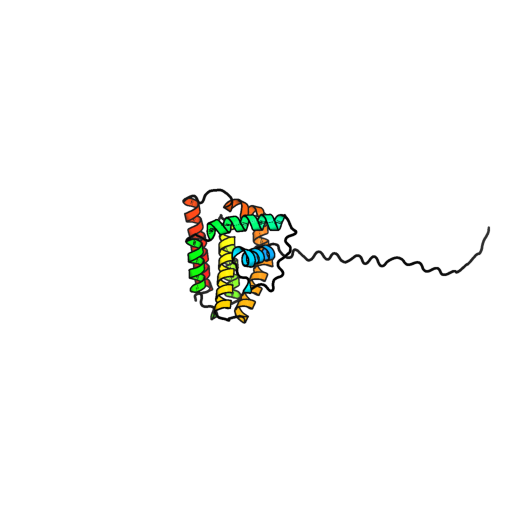 83.38 68 LYS A C 1
ATOM 530 O O . LYS A 1 68 ? 3.447 9.115 -11.479 1.00 83.38 68 LYS A O 1
ATOM 535 N N . LEU A 1 69 ? 4.830 9.146 -9.712 1.00 80.69 69 LEU A N 1
ATOM 536 C CA . LEU A 1 69 ? 3.832 8.719 -8.736 1.00 80.69 69 LEU A CA 1
ATOM 537 C C . LEU A 1 69 ? 2.686 9.732 -8.596 1.00 80.69 69 LEU A C 1
ATOM 539 O O . LEU A 1 69 ? 1.531 9.327 -8.520 1.00 80.69 69 LEU A O 1
ATOM 543 N N . VAL A 1 70 ? 2.980 11.037 -8.629 1.00 81.38 70 VAL A N 1
ATOM 544 C CA . VAL A 1 70 ? 1.959 12.100 -8.653 1.00 81.38 70 VAL A CA 1
ATOM 545 C C . VAL A 1 70 ? 1.078 11.989 -9.896 1.00 81.38 70 VAL A C 1
ATOM 547 O O . VAL A 1 70 ? -0.141 12.097 -9.783 1.00 81.38 70 VAL A O 1
ATOM 550 N N . LYS A 1 71 ? 1.666 11.748 -11.074 1.00 82.19 71 LYS A N 1
ATOM 551 C CA . LYS A 1 71 ? 0.893 11.576 -12.311 1.00 82.19 71 LYS A CA 1
ATOM 552 C C . LYS A 1 71 ? -0.075 10.393 -12.196 1.00 82.19 71 LYS A C 1
ATOM 554 O O . LYS A 1 71 ? -1.278 10.581 -12.352 1.00 82.19 71 LYS A O 1
ATOM 559 N N . LEU A 1 72 ? 0.442 9.220 -11.827 1.00 80.44 72 LEU A N 1
ATOM 560 C CA . LEU A 1 72 ? -0.359 8.007 -11.620 1.00 80.44 72 LEU A CA 1
ATOM 561 C C . LEU A 1 72 ? -1.463 8.216 -10.585 1.00 80.44 72 LEU A C 1
ATOM 563 O O . LEU A 1 72 ? -2.594 7.769 -10.752 1.00 80.44 72 LEU A O 1
ATOM 567 N N . ASN A 1 73 ? -1.138 8.923 -9.508 1.00 82.75 73 ASN A N 1
ATOM 568 C CA . ASN A 1 73 ? -2.092 9.246 -8.470 1.00 82.75 73 ASN A CA 1
ATOM 569 C C . ASN A 1 73 ? -3.271 10.074 -8.991 1.00 82.75 73 ASN A C 1
ATOM 571 O O . ASN A 1 73 ? -4.414 9.781 -8.653 1.00 82.75 73 ASN A O 1
ATOM 575 N N . ASN A 1 74 ? -2.996 11.111 -9.783 1.00 82.19 74 ASN A N 1
ATOM 576 C CA . ASN A 1 74 ? -4.035 11.999 -10.303 1.00 82.19 74 ASN A CA 1
ATOM 577 C C . ASN A 1 74 ? -5.012 11.255 -11.219 1.00 82.19 74 ASN A C 1
ATOM 579 O O . ASN A 1 74 ? -6.197 11.576 -11.242 1.00 82.19 74 ASN A O 1
ATOM 583 N N . GLU A 1 75 ? -4.528 10.237 -11.926 1.00 78.94 75 GLU A N 1
ATOM 584 C CA . GLU A 1 75 ? -5.363 9.352 -12.734 1.00 78.94 75 GLU A CA 1
ATOM 585 C C . GLU A 1 75 ? -6.152 8.371 -11.852 1.00 78.94 75 GLU A C 1
ATOM 587 O O . GLU A 1 75 ? -7.344 8.159 -12.063 1.00 78.94 75 GLU A O 1
ATOM 592 N N . PHE A 1 76 ? -5.522 7.818 -10.813 1.00 81.00 76 PHE A N 1
ATOM 593 C CA . PHE A 1 76 ? -6.128 6.808 -9.946 1.00 81.00 76 PHE A CA 1
ATOM 594 C C . PHE A 1 76 ? -7.162 7.363 -8.957 1.00 81.00 76 PHE A C 1
ATOM 596 O O . PHE A 1 76 ? -8.156 6.692 -8.672 1.00 81.00 76 PHE A O 1
ATOM 603 N N . ILE A 1 77 ? -6.967 8.570 -8.419 1.00 82.94 77 ILE A N 1
ATOM 604 C CA . ILE A 1 77 ? -7.771 9.101 -7.304 1.00 82.94 77 ILE A CA 1
ATOM 605 C C . ILE A 1 77 ? -9.266 9.226 -7.641 1.00 82.94 77 ILE A C 1
ATOM 607 O O . ILE A 1 77 ? -10.112 9.018 -6.773 1.00 82.94 77 ILE A O 1
ATOM 611 N N . GLY A 1 78 ? -9.596 9.517 -8.903 1.00 79.56 78 GLY A N 1
ATOM 612 C CA . GLY A 1 78 ? -10.974 9.651 -9.388 1.00 79.56 78 GLY A CA 1
ATOM 613 C C . GLY A 1 78 ? -11.643 8.332 -9.787 1.00 79.56 78 GLY A C 1
ATOM 614 O O . GLY A 1 78 ? -12.805 8.326 -10.192 1.00 79.56 78 GLY A O 1
ATOM 615 N N . THR A 1 79 ? -10.931 7.208 -9.710 1.00 82.38 79 THR A N 1
ATOM 616 C CA . THR A 1 79 ? -11.441 5.916 -10.182 1.00 82.38 79 THR A CA 1
ATOM 617 C C . THR A 1 79 ? -12.367 5.244 -9.164 1.00 82.38 79 THR A C 1
ATOM 619 O O . THR A 1 79 ? -12.240 5.415 -7.950 1.00 82.38 79 THR A O 1
ATOM 622 N N . LYS A 1 80 ? -13.266 4.378 -9.654 1.00 80.25 80 LYS A N 1
ATOM 623 C CA . LYS A 1 80 ? -14.092 3.495 -8.802 1.00 80.25 80 LYS A CA 1
ATOM 624 C C . LYS A 1 80 ? -13.236 2.568 -7.928 1.00 80.25 80 LYS A C 1
ATOM 626 O O . LYS A 1 80 ? -13.625 2.209 -6.824 1.00 80.25 80 LYS A O 1
ATOM 631 N N . TYR A 1 81 ? -12.047 2.224 -8.410 1.00 80.69 81 TYR A N 1
ATOM 632 C CA . TYR A 1 81 ? -11.052 1.415 -7.717 1.00 80.69 81 TYR A CA 1
ATOM 633 C C . TYR A 1 81 ? -10.573 2.049 -6.415 1.00 80.69 81 TYR A C 1
ATOM 635 O O . TYR A 1 81 ? -10.578 1.405 -5.366 1.00 80.69 81 TYR A O 1
ATOM 643 N N . ARG A 1 82 ? -10.229 3.340 -6.460 1.00 86.00 82 ARG A N 1
ATOM 644 C CA . ARG A 1 82 ? -9.868 4.104 -5.267 1.00 86.00 82 ARG A CA 1
ATOM 645 C C . ARG A 1 82 ? -10.996 4.112 -4.231 1.00 86.00 82 ARG A C 1
ATOM 647 O O . ARG A 1 82 ? -10.719 3.969 -3.038 1.00 86.00 82 ARG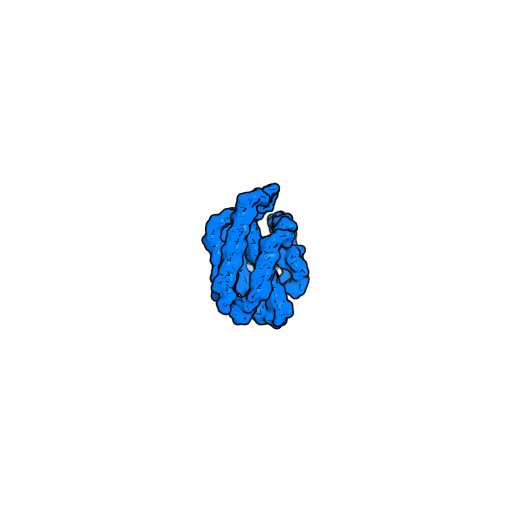 A O 1
ATOM 654 N N . GLN A 1 83 ? -12.242 4.274 -4.679 1.00 85.19 83 GLN A N 1
ATOM 655 C CA . GLN A 1 83 ? -13.425 4.290 -3.809 1.00 85.19 83 GLN A CA 1
ATOM 656 C C . GLN A 1 83 ? -13.648 2.937 -3.125 1.00 85.19 83 GLN A C 1
ATOM 658 O O . GLN A 1 83 ? -13.929 2.892 -1.929 1.00 85.19 83 GLN A O 1
ATOM 663 N N . GLU A 1 84 ? -13.471 1.836 -3.853 1.00 82.31 84 GLU A N 1
ATOM 664 C CA . GLU A 1 84 ? -13.648 0.500 -3.290 1.00 82.31 84 GLU A CA 1
ATOM 665 C C . GLU A 1 84 ? -12.571 0.170 -2.243 1.00 82.31 84 GLU A C 1
ATOM 667 O O . GLU A 1 84 ? -12.905 -0.362 -1.187 1.00 82.31 84 GLU A O 1
ATOM 672 N N . ILE A 1 85 ? -11.309 0.579 -2.450 1.00 85.06 85 ILE A N 1
ATOM 673 C CA . ILE A 1 85 ? -10.261 0.459 -1.413 1.00 85.06 85 ILE A CA 1
ATOM 674 C C . ILE A 1 85 ? -10.695 1.166 -0.126 1.00 85.06 85 ILE A C 1
ATOM 676 O O . ILE A 1 85 ? -10.613 0.579 0.954 1.00 85.06 85 ILE A O 1
ATOM 680 N N . LYS A 1 86 ? -11.205 2.403 -0.242 1.00 87.88 86 LYS A N 1
ATOM 681 C CA . LYS A 1 86 ? -11.668 3.171 0.921 1.00 87.88 86 LYS A CA 1
ATOM 682 C C . LYS A 1 86 ? -12.776 2.429 1.660 1.00 87.88 86 LYS A C 1
ATOM 684 O O . LYS A 1 86 ? -12.713 2.284 2.877 1.00 87.88 86 LYS A O 1
ATOM 689 N N . LYS A 1 87 ? -13.764 1.934 0.911 1.00 86.69 87 LYS A N 1
ATOM 690 C CA . LYS A 1 87 ? -14.911 1.197 1.446 1.00 86.69 87 LYS A CA 1
ATOM 691 C C . LYS A 1 87 ? -14.481 -0.056 2.206 1.00 86.69 87 LYS A C 1
ATOM 693 O O . LYS A 1 87 ? -15.010 -0.312 3.284 1.00 86.69 87 LYS A O 1
ATOM 698 N N . GLN A 1 88 ? -13.516 -0.811 1.682 1.00 82.94 88 GLN A N 1
ATOM 699 C CA . GLN A 1 88 ? -13.001 -1.987 2.382 1.00 82.94 88 GLN A CA 1
ATOM 700 C C . GLN A 1 88 ? -12.310 -1.614 3.686 1.00 82.94 88 GLN A C 1
ATOM 702 O O . GLN A 1 88 ? -12.596 -2.221 4.713 1.00 82.94 88 GLN A O 1
ATOM 707 N N . VAL A 1 89 ? -11.451 -0.590 3.673 1.00 86.31 89 VAL A N 1
ATOM 708 C CA . VAL A 1 89 ? -10.795 -0.117 4.899 1.00 86.31 89 VAL A CA 1
ATOM 709 C C . VAL A 1 89 ? -11.821 0.361 5.926 1.00 86.31 89 VAL A C 1
ATOM 711 O O . VAL A 1 89 ? -11.707 0.040 7.110 1.00 86.31 89 VAL A O 1
ATOM 714 N N . ASP A 1 90 ? -12.863 1.065 5.489 1.00 87.75 90 ASP A N 1
ATOM 715 C CA . ASP A 1 90 ? -13.944 1.536 6.358 1.00 87.75 90 ASP A CA 1
ATOM 716 C C . ASP A 1 90 ? -14.748 0.391 6.979 1.00 87.75 90 ASP A C 1
ATOM 718 O O . ASP A 1 90 ? -15.167 0.510 8.130 1.00 87.75 90 ASP A O 1
ATOM 722 N N . ALA A 1 91 ? -14.865 -0.747 6.294 1.00 85.31 91 ALA A N 1
ATOM 723 C CA . ALA A 1 91 ? -15.515 -1.948 6.810 1.00 85.31 91 ALA A CA 1
ATOM 724 C C . ALA A 1 91 ? -14.644 -2.782 7.773 1.00 85.31 91 ALA A C 1
ATOM 726 O O . ALA A 1 91 ? -15.173 -3.662 8.446 1.00 85.31 91 ALA A O 1
ATOM 727 N N . LEU A 1 92 ? -13.330 -2.527 7.861 1.00 85.31 92 LEU A N 1
ATOM 728 C CA . LEU A 1 92 ? -12.432 -3.314 8.716 1.00 85.31 92 LEU A CA 1
ATOM 729 C C . LEU A 1 92 ? -12.765 -3.203 10.207 1.00 85.31 92 LEU A C 1
ATOM 731 O O . LEU A 1 92 ? -12.947 -2.105 10.734 1.00 85.31 92 LEU A O 1
ATOM 735 N N . ASP A 1 93 ? -12.723 -4.332 10.900 1.00 85.00 93 ASP A N 1
ATOM 736 C CA . ASP A 1 93 ? -12.726 -4.379 12.358 1.00 85.00 93 ASP A CA 1
ATOM 737 C C . ASP A 1 93 ? -11.286 -4.204 12.866 1.00 85.00 93 ASP A C 1
ATOM 739 O O . ASP A 1 93 ? -10.441 -5.088 12.698 1.00 85.00 93 ASP A O 1
ATOM 743 N N . LEU A 1 94 ? -10.976 -3.025 13.417 1.00 85.44 94 LEU A N 1
ATOM 744 C CA . LEU A 1 94 ? -9.605 -2.669 13.796 1.00 85.44 94 LEU A CA 1
ATOM 745 C C . LEU A 1 94 ? -9.077 -3.514 14.962 1.00 85.44 94 LEU A C 1
ATOM 747 O O . LEU A 1 94 ? -7.876 -3.781 15.013 1.00 85.44 94 LEU A O 1
ATOM 751 N N . ASP A 1 95 ? -9.957 -4.005 15.835 1.00 83.50 95 ASP A N 1
ATOM 752 C CA . ASP A 1 95 ? -9.577 -4.789 17.015 1.00 83.50 95 ASP A CA 1
ATOM 753 C C . ASP A 1 95 ? -9.023 -6.174 16.647 1.00 83.50 95 ASP A C 1
ATOM 755 O O . ASP A 1 95 ? -8.311 -6.810 17.425 1.00 83.50 95 ASP A O 1
ATOM 759 N N . LYS A 1 96 ? -9.312 -6.642 15.430 1.00 82.06 96 LYS A N 1
ATOM 760 C CA . LYS A 1 96 ? -8.878 -7.949 14.917 1.00 82.06 96 LYS A CA 1
ATOM 761 C C . LYS A 1 96 ? -7.603 -7.882 14.087 1.00 82.06 96 LYS A C 1
ATOM 763 O O . LYS A 1 96 ? -7.101 -8.913 13.622 1.00 82.06 96 LYS A O 1
ATOM 768 N N . ILE A 1 97 ? -7.060 -6.685 13.877 1.00 86.88 97 ILE A N 1
ATOM 769 C CA . ILE A 1 97 ? -5.828 -6.516 13.116 1.00 86.88 97 ILE A CA 1
ATOM 770 C C . ILE A 1 97 ? -4.649 -6.941 13.989 1.00 86.88 97 ILE A C 1
ATOM 772 O O . ILE A 1 97 ? -4.346 -6.347 15.019 1.00 86.88 97 ILE A O 1
ATOM 776 N N . THR A 1 98 ? -3.942 -7.971 13.537 1.00 88.50 98 THR A N 1
ATOM 777 C CA . THR A 1 98 ? -2.736 -8.487 14.183 1.00 88.50 98 THR A CA 1
ATOM 778 C C . THR A 1 98 ? -1.558 -8.358 13.231 1.00 88.50 98 THR A C 1
ATOM 780 O O . THR A 1 98 ? -1.735 -8.304 12.012 1.00 88.50 98 THR A O 1
ATOM 783 N N . HIS A 1 99 ? -0.337 -8.400 13.768 1.00 88.56 99 HIS A N 1
ATOM 784 C CA . HIS A 1 99 ? 0.867 -8.453 12.940 1.00 88.56 99 HIS A CA 1
ATOM 785 C C . HIS A 1 99 ? 0.801 -9.599 11.919 1.00 88.56 99 HIS A C 1
ATOM 787 O O . HIS A 1 99 ? 1.164 -9.424 10.760 1.00 88.56 99 HIS A O 1
ATOM 793 N N . PHE A 1 100 ? 0.300 -10.769 12.329 1.00 87.31 100 PHE A N 1
ATOM 794 C CA . PHE A 1 100 ? 0.195 -11.931 11.452 1.00 87.31 100 PHE A CA 1
ATOM 795 C C . PHE A 1 100 ? -0.801 -11.710 10.308 1.00 87.31 100 PHE A C 1
ATOM 797 O O . PHE A 1 100 ? -0.463 -11.986 9.153 1.00 87.31 100 PHE A O 1
ATOM 804 N N . SER A 1 101 ? -2.007 -11.210 10.602 1.00 84.25 101 SER A N 1
ATOM 805 C CA . SER A 1 101 ? -3.025 -10.972 9.573 1.00 84.25 101 SER A CA 1
ATOM 806 C C . SER A 1 101 ? -2.615 -9.855 8.612 1.00 84.25 101 SER A C 1
ATOM 808 O O . SER A 1 101 ? -2.745 -10.022 7.399 1.00 84.25 101 SER A O 1
ATOM 810 N N . PHE A 1 102 ? -2.015 -8.779 9.128 1.00 86.44 102 PHE A N 1
ATOM 811 C CA . PHE A 1 102 ? -1.477 -7.683 8.324 1.00 86.44 102 PHE A CA 1
ATOM 812 C C . PHE A 1 102 ? -0.314 -8.135 7.427 1.00 86.44 102 PHE A C 1
ATOM 814 O O . PHE A 1 102 ? -0.362 -7.965 6.211 1.00 86.44 102 PHE A O 1
ATOM 821 N N . SER A 1 103 ? 0.698 -8.800 7.988 1.00 85.00 103 SER A N 1
ATOM 822 C CA . SER A 1 103 ? 1.854 -9.285 7.223 1.00 85.00 103 SER A CA 1
ATOM 823 C C . SER A 1 103 ? 1.474 -10.345 6.184 1.00 85.00 103 SER A C 1
ATOM 825 O O . SER A 1 103 ? 2.055 -10.379 5.099 1.00 85.00 103 SER A O 1
ATOM 827 N N . SER A 1 104 ? 0.485 -11.196 6.474 1.00 83.25 104 SER A N 1
ATOM 828 C CA . SER A 1 104 ? -0.018 -12.190 5.514 1.00 83.25 104 SER A CA 1
ATOM 829 C C . SER A 1 104 ? -0.739 -11.539 4.335 1.00 83.25 104 SER A C 1
ATOM 831 O O . SER A 1 104 ? -0.532 -11.950 3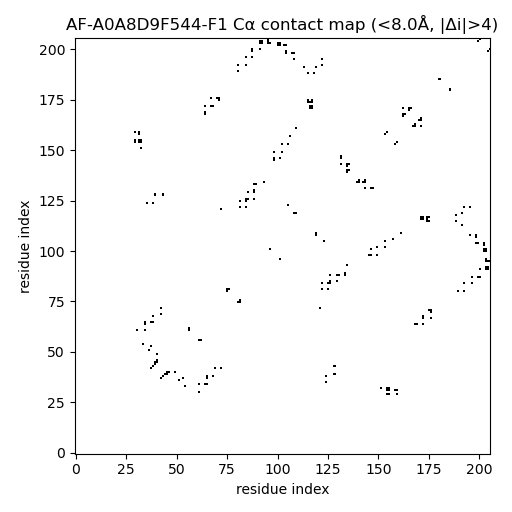.193 1.00 83.25 104 SER A O 1
ATOM 833 N N . LEU A 1 105 ? -1.540 -10.502 4.594 1.00 85.12 105 LEU A N 1
ATOM 834 C CA . LEU A 1 105 ? -2.192 -9.696 3.563 1.00 85.12 105 LEU A CA 1
ATOM 835 C C . LEU A 1 105 ? -1.157 -9.029 2.657 1.00 85.12 105 LEU A C 1
ATOM 837 O O . LEU A 1 105 ? -1.232 -9.183 1.438 1.00 85.12 105 LEU A O 1
ATOM 841 N N . LEU A 1 106 ? -0.162 -8.355 3.245 1.00 84.50 106 LEU A N 1
ATOM 842 C CA . LEU A 1 106 ? 0.885 -7.673 2.484 1.00 84.50 106 LEU A CA 1
ATOM 843 C C . LEU A 1 106 ? 1.675 -8.649 1.612 1.00 84.50 106 LEU A C 1
ATOM 845 O O . LEU A 1 106 ? 1.849 -8.403 0.425 1.00 84.50 106 LEU A O 1
ATOM 849 N N . LYS A 1 107 ? 2.089 -9.800 2.150 1.00 82.56 107 LYS A N 1
ATOM 850 C CA . LYS A 1 107 ? 2.774 -10.830 1.354 1.00 82.56 107 LYS A CA 1
ATOM 851 C C . LYS A 1 107 ? 1.897 -11.354 0.220 1.00 82.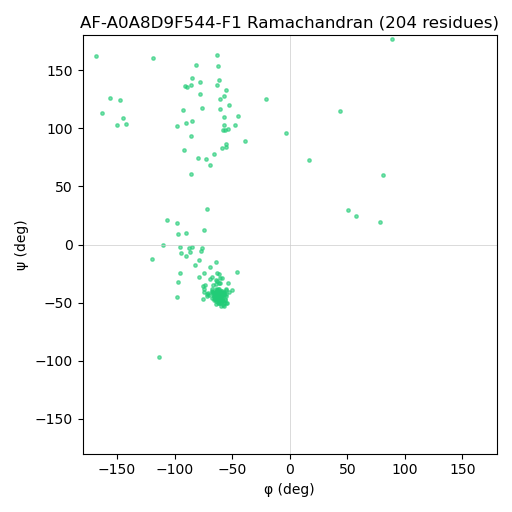56 107 LYS A C 1
ATOM 853 O O . LYS A 1 107 ? 2.381 -11.482 -0.898 1.00 82.56 107 LYS A O 1
ATOM 858 N N . SER A 1 108 ? 0.618 -11.613 0.489 1.00 80.19 108 SER A N 1
ATOM 859 C CA . SER A 1 108 ? -0.315 -12.139 -0.517 1.00 80.19 108 SER A CA 1
ATOM 860 C C . SER A 1 108 ? -0.519 -11.162 -1.678 1.00 80.19 108 SER A C 1
ATOM 862 O O . SER A 1 108 ? -0.526 -11.589 -2.828 1.00 80.19 108 SER A O 1
ATOM 864 N N . LEU A 1 109 ? -0.591 -9.854 -1.402 1.00 79.00 109 LEU A N 1
ATOM 865 C CA . LEU A 1 109 ? -0.767 -8.814 -2.424 1.00 79.00 109 LEU A CA 1
ATOM 866 C C . LEU A 1 109 ? 0.379 -8.781 -3.458 1.00 79.00 109 LEU A C 1
ATOM 868 O O . LEU A 1 109 ? 0.166 -8.413 -4.614 1.00 79.00 109 LEU A O 1
ATOM 872 N N . PHE A 1 110 ? 1.587 -9.186 -3.053 1.00 75.44 110 PHE A N 1
ATOM 873 C CA . PHE A 1 110 ? 2.790 -9.169 -3.894 1.00 75.44 110 PHE A CA 1
ATOM 874 C C . PHE A 1 110 ? 3.290 -10.560 -4.307 1.00 75.44 110 PHE A C 1
ATOM 876 O O . PHE A 1 110 ? 4.273 -10.652 -5.042 1.00 75.44 110 PHE A O 1
ATOM 883 N N . HIS A 1 111 ? 2.615 -11.632 -3.881 1.00 71.12 111 HIS A N 1
ATOM 884 C CA . HIS A 1 111 ? 2.964 -13.007 -4.244 1.00 71.12 111 HIS A CA 1
ATOM 885 C C . HIS A 1 111 ? 2.490 -13.381 -5.659 1.00 71.12 111 HIS A C 1
ATOM 887 O O . HIS A 1 111 ? 3.095 -14.229 -6.309 1.00 71.12 111 HIS A O 1
ATOM 893 N N . GLU A 1 112 ? 1.418 -12.759 -6.161 1.00 61.88 112 GLU A N 1
ATOM 894 C CA . GLU A 1 112 ? 0.847 -13.115 -7.465 1.00 61.88 112 GLU A CA 1
ATOM 895 C C . GLU A 1 112 ? 1.523 -12.391 -8.641 1.00 61.88 112 GLU A C 1
ATOM 897 O O . GLU A 1 112 ? 1.772 -11.180 -8.623 1.00 61.88 112 GLU A O 1
ATOM 902 N N . SER A 1 113 ? 1.771 -13.156 -9.707 1.00 56.75 113 SER A N 1
ATOM 903 C CA . SER A 1 113 ? 2.530 -12.797 -10.912 1.00 56.75 113 SER A CA 1
ATOM 904 C C . SER A 1 113 ? 1.809 -11.867 -11.890 1.00 56.75 113 SER A C 1
ATOM 906 O O . SER A 1 113 ? 2.253 -11.754 -13.026 1.00 56.75 113 SER A O 1
ATOM 908 N N . TYR A 1 114 ? 0.688 -11.243 -11.518 1.00 58.34 114 TYR A N 1
ATOM 909 C CA . TYR A 1 114 ? -0.042 -10.398 -12.469 1.00 58.34 114 TYR A CA 1
ATOM 910 C C . TYR A 1 114 ? 0.801 -9.214 -12.955 1.00 58.34 114 TYR A C 1
ATOM 912 O O . TYR A 1 114 ? 1.521 -8.594 -12.161 1.00 58.34 114 TYR A O 1
ATOM 920 N N . GLU A 1 115 ? 0.649 -8.905 -14.240 1.00 65.12 115 GLU A N 1
ATOM 921 C CA . GLU A 1 115 ? 1.101 -7.671 -14.887 1.00 65.12 115 GLU A CA 1
ATOM 922 C C . GLU A 1 115 ? 0.361 -6.456 -14.265 1.00 65.12 115 GLU A C 1
ATOM 924 O O . GLU A 1 115 ? -0.619 -6.650 -13.544 1.00 65.12 115 GLU A O 1
ATOM 929 N N . PHE A 1 116 ? 0.852 -5.222 -14.460 1.00 69.62 116 PHE A N 1
ATOM 930 C CA . PHE A 1 116 ? 0.421 -3.966 -13.790 1.00 69.62 116 PHE A CA 1
ATOM 931 C C . PHE A 1 116 ? 1.006 -3.716 -12.382 1.00 69.62 116 PHE A C 1
ATOM 933 O O . PHE A 1 116 ? 0.296 -3.532 -11.386 1.00 69.62 116 PHE A O 1
ATOM 940 N N . ASN A 1 117 ? 2.339 -3.636 -12.289 1.00 77.75 117 ASN A N 1
ATOM 941 C CA . ASN A 1 117 ? 3.058 -3.427 -11.019 1.00 77.75 117 ASN A CA 1
ATOM 942 C C . ASN A 1 117 ? 2.707 -2.089 -10.329 1.00 77.75 117 ASN A C 1
ATOM 944 O O . ASN A 1 117 ? 2.665 -2.014 -9.098 1.00 77.75 117 ASN A O 1
ATOM 948 N N . TYR A 1 118 ? 2.416 -1.042 -11.106 1.00 78.69 118 TYR A N 1
ATOM 949 C CA . TYR A 1 118 ? 2.060 0.283 -10.585 1.00 78.69 118 TYR A CA 1
ATOM 950 C C . TYR A 1 118 ? 0.690 0.315 -9.889 1.00 78.69 118 TYR A C 1
ATOM 952 O O . TYR A 1 118 ? 0.492 1.074 -8.942 1.00 78.69 118 TYR A O 1
ATOM 960 N N . VAL A 1 119 ? -0.253 -0.531 -10.310 1.00 78.38 119 VAL A N 1
ATOM 961 C CA . VAL A 1 119 ? -1.587 -0.603 -9.696 1.00 78.38 119 VAL A CA 1
ATOM 962 C C . VAL A 1 119 ? -1.494 -1.255 -8.326 1.00 78.38 119 VAL A C 1
ATOM 964 O O . VAL A 1 119 ? -2.026 -0.714 -7.362 1.00 78.38 119 VAL A O 1
ATOM 967 N N . LYS A 1 120 ? -0.745 -2.358 -8.205 1.00 80.56 120 LYS A N 1
ATOM 968 C CA . LYS A 1 120 ? -0.465 -3.004 -6.908 1.00 80.56 120 LYS A CA 1
ATOM 969 C C . LYS A 1 120 ? 0.189 -2.032 -5.927 1.00 80.56 120 LYS A C 1
ATOM 971 O O . LYS A 1 120 ? -0.198 -1.978 -4.762 1.00 80.56 120 LYS A O 1
ATOM 976 N N . LEU A 1 121 ? 1.132 -1.227 -6.421 1.00 85.00 121 LEU A N 1
ATOM 977 C CA . LEU A 1 121 ? 1.782 -0.170 -5.652 1.00 85.00 121 LEU A CA 1
ATOM 978 C C . LEU A 1 121 ? 0.771 0.850 -5.108 1.00 85.00 121 LEU A C 1
ATOM 980 O O . LEU A 1 121 ? 0.759 1.120 -3.909 1.00 85.00 121 LEU A O 1
ATOM 984 N N . LEU A 1 122 ? -0.089 1.399 -5.972 1.00 84.50 122 LEU A N 1
ATOM 985 C CA . LEU A 1 122 ? -1.097 2.379 -5.562 1.00 84.50 122 LEU A CA 1
ATOM 986 C C . LEU A 1 122 ? -2.117 1.781 -4.595 1.00 84.50 122 LEU A C 1
ATOM 988 O O . LEU A 1 122 ? -2.451 2.423 -3.603 1.00 84.50 122 LEU A O 1
ATOM 992 N N . VAL A 1 123 ? -2.580 0.554 -4.852 1.00 84.12 123 VAL A N 1
ATOM 993 C CA . VAL A 1 123 ? -3.506 -0.164 -3.966 1.00 84.12 123 VAL A CA 1
ATOM 994 C C . VAL A 1 123 ? -2.902 -0.305 -2.574 1.00 84.12 123 VAL A C 1
ATOM 996 O O . VAL A 1 123 ? -3.557 0.056 -1.600 1.00 84.12 123 VAL A O 1
ATOM 999 N N . LEU A 1 124 ? -1.647 -0.759 -2.481 1.00 86.25 124 LEU A N 1
ATOM 1000 C CA . LEU A 1 124 ? -0.932 -0.868 -1.212 1.00 86.25 124 LEU A CA 1
ATOM 1001 C C . LEU A 1 124 ? -0.860 0.484 -0.499 1.00 86.25 124 LEU A C 1
ATOM 1003 O O . LEU A 1 124 ? -1.211 0.589 0.674 1.00 86.25 124 LEU A O 1
ATOM 1007 N N . PHE A 1 125 ? -0.387 1.513 -1.202 1.00 87.00 125 PHE A N 1
ATOM 1008 C CA . PHE A 1 125 ? -0.145 2.818 -0.598 1.00 87.00 125 PHE A CA 1
ATOM 1009 C C . PHE A 1 125 ? -1.442 3.430 -0.081 1.00 87.00 125 PHE A C 1
ATOM 1011 O O . PHE A 1 125 ? -1.493 3.863 1.068 1.00 87.00 125 PHE A O 1
ATOM 1018 N N . TYR A 1 126 ? -2.506 3.400 -0.883 1.00 86.69 126 TYR A N 1
ATOM 1019 C CA . TYR A 1 126 ? -3.813 3.889 -0.468 1.00 86.69 126 TYR A CA 1
ATOM 1020 C C . TYR A 1 126 ? -4.417 3.076 0.671 1.00 86.69 126 TYR A C 1
ATOM 1022 O O . TYR A 1 126 ? -4.927 3.675 1.613 1.00 86.69 126 TYR A O 1
ATOM 1030 N N . PHE A 1 127 ? -4.320 1.746 0.622 1.00 87.38 127 PHE A N 1
ATOM 1031 C CA . PHE A 1 127 ? -4.786 0.879 1.699 1.00 87.38 127 PHE A CA 1
ATOM 1032 C C . PHE A 1 127 ? -4.107 1.227 3.028 1.00 87.38 127 PHE A C 1
ATOM 1034 O O . PHE A 1 127 ? -4.787 1.463 4.025 1.00 87.38 127 PHE A O 1
ATOM 1041 N N . CYS A 1 128 ? -2.775 1.323 3.041 1.00 86.94 128 CYS A N 1
ATOM 1042 C CA . CYS A 1 128 ? -2.023 1.666 4.245 1.00 86.94 128 CYS A CA 1
ATOM 1043 C C . CYS A 1 128 ? -2.343 3.084 4.735 1.00 86.94 128 CYS A C 1
ATOM 1045 O O . CYS A 1 128 ? -2.562 3.268 5.931 1.00 86.94 128 CYS A O 1
ATOM 1047 N N . CYS A 1 129 ? -2.434 4.072 3.838 1.00 86.31 129 CYS A N 1
ATOM 1048 C CA . CYS A 1 129 ? -2.803 5.440 4.211 1.00 86.31 129 CYS A CA 1
ATOM 1049 C C . CYS A 1 129 ? -4.214 5.502 4.817 1.00 86.31 129 CYS A C 1
ATOM 1051 O O . CYS A 1 129 ? -4.394 6.066 5.895 1.00 86.31 129 CYS A O 1
ATOM 1053 N N . ASP A 1 130 ? -5.208 4.884 4.174 1.00 87.75 130 ASP A N 1
ATOM 1054 C CA . ASP A 1 130 ? -6.587 4.831 4.669 1.00 87.75 130 ASP A CA 1
ATOM 1055 C C . ASP A 1 130 ? -6.665 4.114 6.026 1.00 87.75 130 ASP A C 1
ATOM 1057 O O . ASP A 1 130 ? -7.379 4.563 6.924 1.00 87.75 130 ASP A O 1
ATOM 1061 N N . LEU A 1 131 ? -5.919 3.020 6.206 1.00 87.50 131 LEU A N 1
ATOM 1062 C CA . LEU A 1 131 ? -5.937 2.237 7.441 1.00 87.50 131 LEU A CA 1
ATOM 1063 C C . LEU A 1 131 ? -5.340 3.020 8.613 1.00 87.50 131 LEU A C 1
ATOM 1065 O O . LEU A 1 131 ? -5.941 3.085 9.688 1.00 87.50 131 LEU A O 1
ATOM 1069 N N . ILE A 1 132 ? -4.187 3.654 8.395 1.00 86.38 132 ILE A N 1
ATOM 1070 C CA . ILE A 1 132 ? -3.550 4.524 9.387 1.00 86.38 132 ILE A CA 1
ATOM 1071 C C . ILE A 1 132 ? -4.491 5.692 9.728 1.00 86.38 132 ILE A C 1
ATOM 1073 O O . ILE A 1 132 ? -4.705 5.987 10.904 1.00 86.38 132 ILE A O 1
ATOM 1077 N N . SER A 1 133 ? -5.126 6.298 8.719 1.00 85.06 133 SER A N 1
ATOM 1078 C CA . SER A 1 133 ? -6.121 7.366 8.900 1.00 85.06 133 SER A CA 1
ATOM 1079 C C . SER A 1 133 ? -7.296 6.933 9.762 1.00 85.06 133 SER A C 1
ATOM 1081 O O . SER A 1 133 ? -7.738 7.679 10.635 1.00 85.06 133 SER A O 1
ATOM 1083 N N . LYS A 1 134 ? -7.807 5.723 9.525 1.00 87.75 134 LYS A N 1
ATOM 1084 C CA . LYS A 1 134 ? -8.923 5.166 10.282 1.00 87.75 134 LYS A CA 1
ATOM 1085 C C . LYS A 1 134 ? -8.532 4.950 11.743 1.00 87.75 134 LYS A C 1
ATOM 1087 O O . LYS A 1 134 ? -9.255 5.413 12.622 1.00 87.75 134 LYS A O 1
ATOM 1092 N N . CYS A 1 135 ? -7.364 4.356 12.003 1.00 86.25 135 CYS A N 1
ATOM 1093 C CA . CYS A 1 135 ? -6.838 4.188 13.363 1.00 86.25 135 CYS A CA 1
ATOM 1094 C C . CYS A 1 135 ? -6.697 5.535 14.084 1.00 86.25 135 CYS A C 1
ATOM 1096 O O . CYS A 1 135 ? -7.109 5.666 15.235 1.00 86.25 135 CYS A O 1
ATOM 1098 N N . TYR A 1 136 ? -6.173 6.547 13.386 1.00 84.62 136 TYR A N 1
ATOM 1099 C CA . TYR A 1 136 ? -6.048 7.903 13.912 1.00 84.62 136 TYR A CA 1
ATOM 1100 C C . TYR A 1 136 ? -7.416 8.517 14.249 1.00 84.62 136 TYR A C 1
ATOM 1102 O O . TYR A 1 136 ? -7.610 9.013 15.356 1.00 84.62 136 TYR A O 1
ATOM 1110 N N . SER A 1 137 ? -8.393 8.425 13.339 1.00 86.38 137 SER A N 1
ATOM 1111 C CA . SER A 1 137 ? -9.746 8.967 13.550 1.00 86.38 137 SER A CA 1
ATOM 1112 C C . SER A 1 137 ? -10.504 8.315 14.713 1.00 86.38 137 SER A C 1
ATOM 1114 O O . SER A 1 137 ? -11.386 8.940 15.293 1.00 86.38 137 SER A O 1
ATOM 1116 N N . GLN A 1 138 ? -10.144 7.077 15.066 1.00 88.38 138 GLN A N 1
ATOM 1117 C CA . GLN A 1 138 ? -10.711 6.329 16.191 1.00 88.38 138 GLN A CA 1
ATOM 1118 C C . GLN A 1 138 ? -9.848 6.418 17.463 1.00 88.38 138 GLN A C 1
ATOM 1120 O O . GLN A 1 138 ? -10.101 5.704 18.429 1.00 88.38 138 GLN A O 1
ATOM 1125 N N . CYS A 1 139 ? -8.826 7.282 17.479 1.00 86.56 139 CYS A N 1
ATOM 1126 C CA . CYS A 1 139 ? -7.901 7.469 18.602 1.00 86.56 139 CYS A CA 1
ATOM 1127 C C . CYS A 1 139 ? -7.149 6.189 19.033 1.00 86.56 139 CYS A C 1
ATOM 1129 O O . CYS A 1 139 ? -6.662 6.100 20.161 1.00 86.56 139 CYS A O 1
ATOM 1131 N N . LEU A 1 140 ? -6.985 5.211 18.136 1.00 87.25 140 LEU A N 1
ATOM 1132 C CA . LEU A 1 140 ? -6.281 3.949 18.395 1.00 87.25 140 LEU A CA 1
ATOM 1133 C C . LEU A 1 140 ? -4.768 4.094 18.161 1.00 87.25 140 LEU A C 1
ATOM 1135 O O . LEU A 1 140 ? -4.178 3.427 17.310 1.00 87.25 140 LEU A O 1
ATOM 1139 N N . ILE A 1 141 ? -4.121 4.984 18.917 1.00 84.88 141 ILE A N 1
ATOM 1140 C CA . ILE A 1 141 ? -2.716 5.379 18.698 1.00 84.88 141 ILE A CA 1
ATOM 1141 C C . ILE A 1 141 ? -1.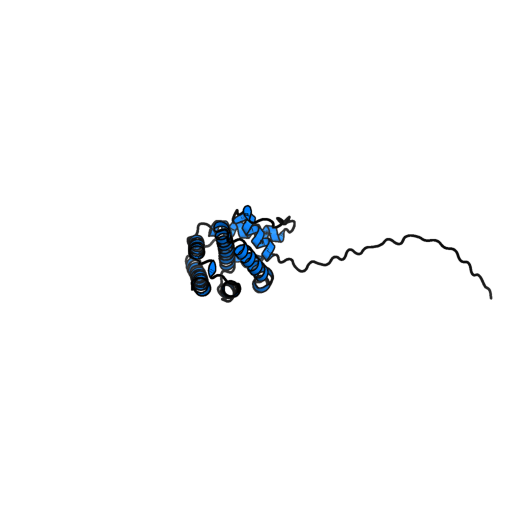740 4.197 18.828 1.00 84.88 141 ILE A C 1
ATOM 1143 O O . ILE A 1 141 ? -0.798 4.082 18.048 1.00 84.88 141 ILE A O 1
ATOM 1147 N N . SER A 1 142 ? -1.971 3.281 19.774 1.00 87.19 142 SER A N 1
ATOM 1148 C CA . SER A 1 142 ? -1.114 2.096 19.953 1.00 87.19 142 SER A CA 1
ATOM 1149 C C . SER A 1 142 ? -1.167 1.151 18.744 1.00 87.19 142 SER A C 1
ATOM 1151 O O . SER A 1 142 ? -0.125 0.697 18.259 1.00 87.19 142 SER A O 1
ATOM 1153 N N . LEU A 1 143 ? -2.368 0.912 18.208 1.00 87.38 143 LEU A N 1
ATOM 1154 C CA . LEU A 1 143 ? -2.553 0.111 17.000 1.00 87.38 143 LEU A CA 1
ATOM 1155 C C . LEU A 1 143 ? -1.957 0.815 15.777 1.00 87.38 143 LEU A C 1
ATOM 1157 O O . LEU A 1 143 ? -1.257 0.183 14.992 1.00 87.38 143 LEU A O 1
ATOM 1161 N N . MET A 1 144 ? -2.168 2.128 15.650 1.00 86.25 144 MET A N 1
ATOM 1162 C CA . MET A 1 144 ? -1.582 2.944 14.585 1.00 86.25 144 MET A CA 1
ATOM 1163 C C . MET A 1 144 ? -0.052 2.813 14.550 1.00 86.25 144 MET A C 1
ATOM 1165 O O . MET A 1 144 ? 0.505 2.505 13.498 1.00 86.25 144 MET A O 1
ATOM 1169 N N . ASN A 1 145 ? 0.617 2.973 15.698 1.00 84.62 145 ASN A N 1
ATOM 1170 C CA . ASN A 1 145 ? 2.073 2.832 15.806 1.00 84.62 145 ASN A CA 1
ATOM 1171 C C . ASN A 1 145 ? 2.536 1.411 15.452 1.00 84.62 145 ASN A C 1
ATOM 1173 O O . ASN A 1 145 ? 3.563 1.231 14.798 1.00 84.62 145 ASN A O 1
ATOM 1177 N N . SER A 1 146 ? 1.761 0.399 15.853 1.00 88.94 146 SER A N 1
ATOM 1178 C CA . SER A 1 146 ? 2.048 -0.999 15.520 1.00 88.94 146 SER A CA 1
ATOM 1179 C C . SER A 1 146 ? 1.968 -1.236 14.010 1.00 88.94 146 SER A C 1
ATOM 1181 O O . SER A 1 146 ? 2.909 -1.762 13.424 1.00 88.94 146 SER A O 1
ATOM 1183 N N . ILE A 1 147 ? 0.896 -0.773 13.357 1.00 87.00 147 ILE A N 1
ATOM 1184 C CA . ILE A 1 147 ? 0.705 -0.879 11.903 1.00 87.00 147 ILE A CA 1
ATOM 1185 C C . ILE A 1 147 ? 1.817 -0.151 11.144 1.00 87.00 147 ILE A C 1
ATOM 1187 O O . ILE A 1 147 ? 2.354 -0.706 10.187 1.00 87.00 147 ILE A O 1
ATOM 1191 N N . GLN A 1 148 ? 2.191 1.057 11.573 1.00 85.06 148 GLN A N 1
ATOM 1192 C CA . GLN A 1 148 ? 3.302 1.802 10.976 1.00 85.06 148 GLN A CA 1
ATOM 1193 C C . GLN A 1 148 ? 4.614 1.022 11.073 1.00 85.06 148 GLN A C 1
ATOM 1195 O O . GLN A 1 148 ? 5.267 0.812 10.055 1.00 85.06 148 GLN A O 1
ATOM 1200 N N . SER A 1 149 ? 4.952 0.506 12.257 1.00 86.31 149 SER A N 1
ATOM 1201 C CA . SER A 1 149 ? 6.170 -0.286 12.462 1.00 86.31 149 SER A CA 1
ATOM 1202 C C . SER A 1 149 ? 6.194 -1.566 11.614 1.00 86.31 149 SER A C 1
ATOM 1204 O O . SER A 1 149 ? 7.206 -1.893 10.983 1.00 86.31 149 SER A O 1
ATOM 1206 N N . TRP A 1 150 ? 5.070 -2.285 11.538 1.00 88.69 150 TRP A N 1
ATOM 1207 C CA . TRP A 1 150 ? 4.949 -3.477 10.695 1.00 88.69 150 TRP A CA 1
ATOM 1208 C C . TRP A 1 150 ? 5.099 -3.135 9.215 1.00 88.69 150 TRP A C 1
ATOM 1210 O O . TRP A 1 150 ? 5.762 -3.858 8.468 1.00 88.69 150 TRP A O 1
ATOM 1220 N N . PHE A 1 151 ? 4.509 -2.021 8.788 1.00 88.19 151 PHE A N 1
ATOM 1221 C CA . PHE A 1 151 ? 4.568 -1.590 7.404 1.00 88.19 151 PHE A CA 1
ATOM 1222 C C . PHE A 1 151 ? 5.964 -1.111 7.001 1.00 88.19 151 PHE A C 1
ATOM 1224 O O . PHE A 1 151 ? 6.461 -1.526 5.959 1.00 88.19 151 PHE A O 1
ATOM 1231 N N . GLU A 1 152 ? 6.644 -0.333 7.841 1.00 84.62 152 GLU A N 1
ATOM 1232 C CA . GLU A 1 152 ? 8.048 0.042 7.634 1.00 84.62 152 GLU A CA 1
ATOM 1233 C C . GLU A 1 152 ? 8.944 -1.195 7.507 1.00 84.62 152 GLU A C 1
ATOM 1235 O O . GLU A 1 152 ? 9.768 -1.282 6.597 1.00 84.62 152 GLU A O 1
ATOM 1240 N N . THR A 1 153 ? 8.731 -2.204 8.358 1.00 86.81 153 THR A N 1
ATOM 1241 C CA . THR A 1 153 ? 9.459 -3.479 8.277 1.00 86.81 153 THR A CA 1
ATOM 1242 C C . THR A 1 153 ? 9.221 -4.177 6.935 1.00 86.81 153 THR A C 1
ATOM 1244 O O . THR A 1 153 ? 10.163 -4.672 6.311 1.00 86.81 153 THR A O 1
ATOM 1247 N N . PHE A 1 154 ? 7.977 -4.191 6.450 1.00 86.06 154 PHE A N 1
ATOM 1248 C CA . PHE A 1 154 ? 7.634 -4.739 5.137 1.00 86.06 154 PHE A CA 1
ATOM 1249 C C . PHE A 1 154 ? 8.278 -3.948 3.986 1.00 86.06 154 PHE A C 1
ATOM 1251 O O . PHE A 1 154 ? 8.842 -4.556 3.071 1.00 86.06 154 PHE A O 1
ATOM 1258 N N . LEU A 1 155 ? 8.241 -2.612 4.047 1.00 83.81 155 LEU A N 1
ATOM 1259 C CA . LEU A 1 155 ? 8.865 -1.725 3.062 1.00 83.81 155 LEU A CA 1
ATOM 1260 C C . LEU A 1 155 ? 10.374 -1.971 2.955 1.00 83.81 155 LEU A C 1
ATOM 1262 O O . LEU A 1 155 ? 10.914 -1.978 1.845 1.00 83.81 155 LEU A O 1
ATOM 1266 N N . ASN A 1 156 ? 11.032 -2.207 4.090 1.00 82.31 156 ASN A N 1
ATOM 1267 C CA . ASN A 1 156 ? 12.476 -2.432 4.179 1.00 82.31 156 ASN A CA 1
ATOM 1268 C C . ASN A 1 156 ? 12.922 -3.805 3.687 1.00 82.31 156 ASN A C 1
ATOM 1270 O O . ASN A 1 156 ? 14.078 -3.969 3.315 1.00 82.31 156 ASN A O 1
ATOM 1274 N N . THR A 1 157 ? 12.028 -4.789 3.714 1.00 84.00 157 THR A N 1
ATOM 1275 C CA . THR A 1 157 ? 12.368 -6.180 3.414 1.00 84.00 157 THR A CA 1
ATOM 1276 C C . THR A 1 157 ? 11.678 -6.618 2.128 1.00 84.00 157 THR A C 1
ATOM 1278 O O . THR A 1 157 ? 12.115 -6.283 1.029 1.00 84.00 157 THR A O 1
ATOM 1281 N N . THR A 1 158 ? 10.533 -7.285 2.259 1.00 83.38 158 THR A N 1
ATOM 1282 C CA . THR A 1 158 ? 9.812 -7.946 1.168 1.00 83.38 158 THR A CA 1
ATOM 1283 C C . THR A 1 158 ? 9.495 -7.009 0.006 1.00 83.38 158 THR A C 1
ATOM 1285 O O . THR A 1 158 ? 9.592 -7.403 -1.152 1.00 83.38 158 THR A O 1
ATOM 1288 N N . PHE A 1 159 ? 9.121 -5.762 0.288 1.00 83.50 159 PHE A N 1
ATOM 1289 C CA . PHE A 1 159 ? 8.769 -4.814 -0.760 1.00 83.50 159 PHE A CA 1
ATOM 1290 C C . PHE A 1 159 ? 9.991 -4.279 -1.514 1.00 83.50 159 PHE A C 1
ATOM 1292 O O . PHE A 1 159 ? 9.936 -4.124 -2.732 1.00 83.50 159 PHE A O 1
ATOM 1299 N N . SER A 1 160 ? 11.101 -4.033 -0.813 1.00 82.50 160 SER A N 1
ATOM 1300 C CA . SER A 1 160 ? 12.360 -3.627 -1.448 1.00 82.50 160 SER A CA 1
ATOM 1301 C C . SER A 1 160 ? 12.910 -4.737 -2.344 1.00 82.50 160 SER A C 1
ATOM 1303 O O . SER A 1 160 ? 13.276 -4.466 -3.490 1.00 82.50 160 SER A O 1
ATOM 1305 N N . ASP A 1 161 ? 12.861 -5.989 -1.880 1.00 83.69 161 ASP A N 1
ATOM 1306 C CA . ASP A 1 161 ? 13.227 -7.165 -2.680 1.00 83.69 161 ASP A CA 1
ATOM 1307 C C . ASP A 1 161 ? 12.317 -7.312 -3.906 1.00 83.69 161 ASP A C 1
ATOM 1309 O O . ASP A 1 161 ? 12.782 -7.555 -5.023 1.00 83.69 161 ASP A O 1
ATOM 1313 N N . TRP A 1 162 ? 11.009 -7.097 -3.726 1.00 84.94 162 TRP A N 1
ATOM 1314 C CA . TRP A 1 162 ? 10.051 -7.106 -4.827 1.00 84.94 162 TRP A CA 1
ATOM 1315 C C . TRP A 1 162 ? 10.377 -6.023 -5.862 1.00 84.94 162 TRP A C 1
ATOM 1317 O O . TRP A 1 162 ? 10.442 -6.331 -7.053 1.00 84.94 162 TRP A O 1
ATOM 1327 N N . ILE A 1 163 ? 10.668 -4.789 -5.438 1.00 82.94 163 ILE A N 1
ATOM 1328 C CA . ILE A 1 163 ? 11.060 -3.705 -6.350 1.00 82.94 163 ILE A CA 1
ATOM 1329 C C . ILE A 1 163 ? 12.311 -4.075 -7.143 1.00 82.94 163 ILE A C 1
ATOM 1331 O O . ILE A 1 163 ? 12.343 -3.893 -8.363 1.00 82.94 163 ILE A O 1
ATOM 1335 N N . ALA A 1 164 ? 13.326 -4.615 -6.468 1.00 83.31 164 ALA A N 1
ATOM 1336 C CA . ALA A 1 164 ? 14.553 -5.065 -7.112 1.00 83.31 164 ALA A CA 1
ATOM 1337 C C . ALA A 1 164 ? 14.268 -6.162 -8.152 1.00 83.31 164 ALA A C 1
ATOM 1339 O O . ALA A 1 164 ? 14.731 -6.062 -9.289 1.00 83.31 164 ALA A O 1
ATOM 1340 N N . SER A 1 165 ? 13.422 -7.143 -7.815 1.00 83.81 165 SER A N 1
ATOM 1341 C CA . SER A 1 165 ? 13.025 -8.228 -8.728 1.00 83.81 165 SER A CA 1
ATOM 1342 C C . SER A 1 165 ? 12.294 -7.739 -9.984 1.00 83.81 165 SER A C 1
ATOM 1344 O O . SER A 1 165 ? 12.328 -8.397 -11.022 1.00 83.81 165 SER A O 1
ATOM 1346 N N . LYS A 1 166 ? 11.647 -6.569 -9.914 1.00 80.88 166 LYS A N 1
ATOM 1347 C CA . LYS A 1 166 ? 10.970 -5.930 -11.047 1.00 80.88 166 LYS A CA 1
ATOM 1348 C C . LYS A 1 166 ? 11.875 -4.989 -11.840 1.00 80.88 166 LYS A C 1
ATOM 1350 O O . LYS A 1 166 ? 11.364 -4.266 -12.685 1.00 80.88 166 LYS A O 1
ATOM 1355 N N . GLY A 1 167 ? 13.187 -4.970 -11.606 1.00 81.00 167 GLY A N 1
ATOM 1356 C CA . GLY A 1 167 ? 14.108 -4.066 -12.308 1.00 81.00 167 GLY A CA 1
ATOM 1357 C C . GLY A 1 167 ? 14.092 -2.631 -11.769 1.00 81.00 167 GLY A C 1
ATOM 1358 O O . GLY A 1 167 ? 14.523 -1.701 -12.450 1.00 81.00 167 GLY A O 1
ATOM 1359 N N . GLY A 1 168 ? 13.595 -2.438 -10.544 1.00 83.69 168 GLY A N 1
ATOM 1360 C CA . GLY A 1 168 ? 13.614 -1.165 -9.835 1.00 83.69 168 GLY A CA 1
ATOM 1361 C C . GLY A 1 168 ? 12.405 -0.260 -10.086 1.00 83.69 168 GLY A C 1
ATOM 1362 O O . GLY A 1 168 ? 11.518 -0.527 -10.899 1.00 83.69 168 GLY A O 1
ATOM 1363 N N . TRP A 1 169 ? 12.395 0.870 -9.376 1.00 83.50 169 TRP A N 1
ATOM 1364 C CA . TRP A 1 169 ? 11.313 1.861 -9.389 1.00 83.50 169 TRP A CA 1
ATOM 1365 C C . TRP A 1 169 ? 10.960 2.391 -10.774 1.00 83.50 169 TRP A C 1
ATOM 1367 O O . TRP A 1 169 ? 9.787 2.603 -11.078 1.00 83.50 169 TRP A O 1
ATOM 1377 N N . ASN A 1 170 ? 11.965 2.602 -11.625 1.00 81.19 170 ASN A N 1
ATOM 1378 C CA . ASN A 1 170 ? 11.722 3.105 -12.967 1.00 81.19 170 ASN A CA 1
ATOM 1379 C C . ASN A 1 170 ? 10.880 2.127 -13.780 1.00 81.19 170 ASN A C 1
ATOM 1381 O O . ASN A 1 170 ? 9.938 2.576 -14.423 1.00 81.19 170 ASN A O 1
ATOM 1385 N N . ASN A 1 171 ? 11.151 0.822 -13.712 1.00 81.06 171 ASN A N 1
ATOM 1386 C CA . ASN A 1 171 ? 10.375 -0.158 -14.463 1.00 81.06 171 ASN A CA 1
ATOM 1387 C C . ASN A 1 171 ? 8.923 -0.231 -13.963 1.00 81.06 171 ASN A C 1
ATOM 1389 O O . ASN A 1 171 ? 7.995 -0.137 -14.761 1.00 81.06 171 ASN A O 1
ATOM 1393 N N . ILE A 1 172 ? 8.728 -0.254 -12.638 1.00 79.81 172 ILE A N 1
ATOM 1394 C CA . ILE A 1 172 ? 7.396 -0.277 -12.008 1.00 79.81 172 ILE A CA 1
ATOM 1395 C C . ILE A 1 172 ? 6.530 0.896 -12.475 1.00 79.81 172 ILE A C 1
ATOM 1397 O O . ILE A 1 172 ? 5.353 0.715 -12.763 1.00 79.81 172 ILE A O 1
ATOM 1401 N N . LEU A 1 173 ? 7.108 2.096 -12.561 1.00 77.19 173 LEU A N 1
ATOM 1402 C CA . LEU A 1 173 ? 6.374 3.326 -12.873 1.00 77.19 173 LEU A CA 1
ATOM 1403 C C . LEU A 1 173 ? 6.299 3.635 -14.376 1.00 77.19 173 LEU A C 1
ATOM 1405 O O . LEU A 1 173 ? 5.570 4.544 -14.771 1.00 77.19 173 LEU A O 1
ATOM 1409 N N . THR A 1 174 ? 7.050 2.919 -15.219 1.00 72.19 174 THR A N 1
ATOM 1410 C CA . THR A 1 174 ? 7.071 3.158 -16.674 1.00 72.19 174 THR A CA 1
ATOM 1411 C C . THR A 1 174 ? 5.796 2.661 -17.349 1.00 72.19 174 THR A C 1
ATOM 1413 O O . THR A 1 174 ? 5.323 3.301 -18.286 1.00 72.19 174 THR A O 1
ATOM 1416 N N . GLU A 1 175 ? 5.213 1.560 -16.867 1.00 61.81 175 GLU A N 1
ATOM 1417 C CA . GLU A 1 175 ? 3.998 0.967 -17.443 1.00 61.81 175 GLU A CA 1
ATOM 1418 C C . GLU A 1 175 ? 2.795 1.916 -17.354 1.00 61.81 175 GLU A C 1
ATOM 1420 O O . GLU A 1 175 ? 2.197 2.218 -18.381 1.00 61.81 175 GLU A O 1
ATOM 1425 N N . GLY A 1 176 ? 2.512 2.482 -16.177 1.00 58.59 176 GLY A N 1
ATOM 1426 C CA . GLY A 1 176 ? 1.361 3.374 -15.992 1.00 58.59 176 GLY A CA 1
ATOM 1427 C C . GLY A 1 176 ? 1.542 4.793 -16.554 1.00 58.59 176 GLY A C 1
ATOM 1428 O O . GLY A 1 176 ? 0.625 5.597 -16.493 1.00 58.59 176 GLY A O 1
ATOM 1429 N N . CYS A 1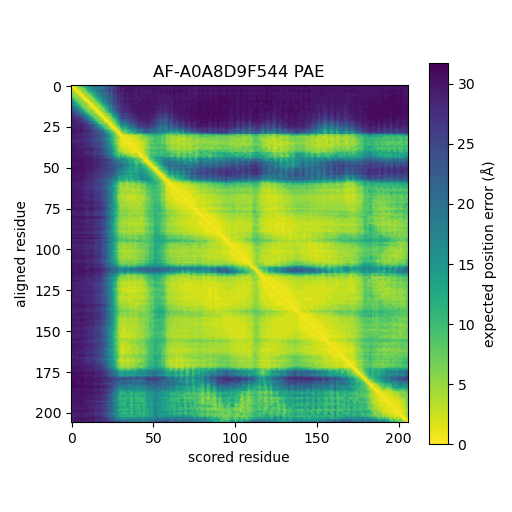 177 ? 2.716 5.139 -17.099 1.00 57.19 177 CYS A N 1
ATOM 1430 C CA . CYS A 1 177 ? 2.915 6.427 -17.776 1.00 57.19 177 CYS A CA 1
ATOM 1431 C C . CYS A 1 177 ? 2.527 6.396 -19.266 1.00 57.19 177 CYS A C 1
ATOM 1433 O O . CYS A 1 177 ? 2.580 7.450 -19.911 1.00 57.19 177 CYS A O 1
ATOM 1435 N N . LYS A 1 178 ? 2.181 5.221 -19.814 1.00 58.62 178 LYS A N 1
ATOM 1436 C CA . LYS A 1 178 ? 1.695 5.044 -21.190 1.00 58.62 178 LYS A CA 1
ATOM 1437 C C . LYS A 1 178 ? 0.214 5.456 -21.267 1.00 58.62 178 LYS A C 1
ATOM 1439 O O . LYS A 1 178 ? -0.551 5.198 -20.352 1.00 58.62 178 LYS A O 1
ATOM 1444 N N . ASN A 1 179 ? -0.176 6.138 -22.344 1.00 52.09 179 ASN A N 1
ATOM 1445 C CA . ASN A 1 179 ? -1.434 6.897 -22.476 1.00 52.09 179 ASN A CA 1
ATOM 1446 C C . ASN A 1 179 ? -2.744 6.081 -22.607 1.00 52.09 179 ASN A C 1
ATOM 1448 O O . ASN A 1 179 ? -3.676 6.558 -23.251 1.00 52.09 179 ASN A O 1
ATOM 1452 N N . THR A 1 180 ? -2.886 4.890 -22.036 1.00 51.72 180 THR A N 1
ATOM 1453 C CA . THR A 1 180 ? -4.086 4.079 -22.306 1.00 51.72 180 THR A CA 1
ATOM 1454 C C . THR A 1 180 ? -4.544 3.286 -21.098 1.00 51.72 180 THR A C 1
ATOM 1456 O O . THR A 1 180 ? -3.957 2.272 -20.777 1.00 51.72 180 THR A O 1
ATOM 1459 N N . PHE A 1 181 ? -5.667 3.688 -20.498 1.00 54.00 181 PHE A N 1
ATOM 1460 C CA . PHE A 1 181 ? -6.582 2.733 -19.871 1.00 54.00 181 PHE A CA 1
ATOM 1461 C C . PHE A 1 181 ? -7.429 2.102 -20.982 1.00 54.00 181 PHE A C 1
ATOM 1463 O O . PHE A 1 181 ? -8.595 2.461 -21.166 1.00 54.00 181 PHE A O 1
ATOM 1470 N N . ASP A 1 182 ? -6.840 1.201 -21.767 1.00 56.94 182 ASP A N 1
ATOM 1471 C CA . ASP A 1 182 ? -7.618 0.416 -22.725 1.00 56.94 182 ASP A CA 1
ATOM 1472 C C . ASP A 1 182 ? -8.642 -0.453 -21.971 1.00 56.94 182 ASP A C 1
ATOM 1474 O O . ASP A 1 182 ? -8.448 -0.828 -20.811 1.00 56.94 182 ASP A O 1
ATOM 1478 N N . LEU A 1 183 ? -9.758 -0.801 -22.619 1.00 51.16 183 LEU A N 1
ATOM 1479 C CA . LEU A 1 183 ? -10.841 -1.584 -21.998 1.00 51.16 183 LEU A CA 1
ATOM 1480 C C . LEU A 1 183 ? -10.348 -2.899 -21.362 1.00 51.16 183 LEU A C 1
ATOM 1482 O O . LEU A 1 183 ? -10.870 -3.315 -20.329 1.00 51.16 183 LEU A O 1
ATOM 1486 N N . ILE A 1 184 ? -9.323 -3.523 -21.949 1.00 54.16 184 ILE A N 1
ATOM 1487 C CA . ILE A 1 184 ? -8.699 -4.759 -21.454 1.00 54.16 184 ILE A CA 1
ATOM 1488 C C . ILE A 1 184 ? -7.887 -4.493 -20.177 1.00 54.16 184 ILE A C 1
ATOM 1490 O O . ILE A 1 184 ? -7.987 -5.251 -19.213 1.00 54.16 184 ILE A O 1
ATOM 1494 N N . GLU A 1 185 ? -7.147 -3.384 -20.131 1.00 59.56 185 GLU A N 1
ATOM 1495 C CA . GLU A 1 185 ? -6.381 -2.968 -18.952 1.00 59.56 185 GLU A CA 1
ATOM 1496 C C . GLU A 1 185 ? -7.319 -2.654 -17.779 1.00 59.56 185 GLU A C 1
ATOM 1498 O O . GLU A 1 185 ? -7.081 -3.097 -16.658 1.00 59.56 185 GLU A O 1
ATOM 1503 N N . SER A 1 186 ? -8.474 -2.035 -18.044 1.00 62.03 186 SER A N 1
ATOM 1504 C CA . SER A 1 186 ? -9.500 -1.806 -17.020 1.00 62.03 186 SER A CA 1
ATOM 1505 C C . SER A 1 186 ? -10.034 -3.107 -16.396 1.00 62.03 186 SER A C 1
ATOM 1507 O O . SER A 1 186 ? -10.190 -3.178 -15.177 1.00 62.03 186 SER A O 1
ATOM 1509 N N . ILE A 1 187 ? -10.259 -4.166 -17.186 1.00 61.94 187 ILE A N 1
ATOM 1510 C CA . ILE A 1 187 ? -10.735 -5.465 -16.671 1.00 61.94 187 ILE A CA 1
ATOM 1511 C C . ILE A 1 187 ? -9.679 -6.120 -15.767 1.00 61.94 187 ILE A C 1
ATOM 1513 O O . ILE A 1 187 ? -10.003 -6.570 -14.663 1.00 61.94 187 ILE A O 1
ATOM 1517 N N . CYS A 1 188 ? -8.413 -6.138 -16.194 1.00 68.19 188 CYS A N 1
ATOM 1518 C CA . CYS A 1 188 ? -7.315 -6.705 -15.409 1.00 68.19 188 CYS A CA 1
ATOM 1519 C C . CYS A 1 188 ? -7.108 -5.947 -14.092 1.00 68.19 188 CYS A C 1
ATOM 1521 O O . CYS A 1 188 ? -6.984 -6.564 -13.033 1.00 68.19 188 CYS A O 1
ATOM 1523 N N . ILE A 1 189 ? -7.167 -4.616 -14.130 1.00 69.62 189 ILE A N 1
ATOM 1524 C CA . ILE A 1 189 ? -7.094 -3.762 -12.941 1.00 69.62 189 ILE A CA 1
ATOM 1525 C C . ILE A 1 189 ? -8.237 -4.086 -11.976 1.00 69.62 189 ILE A C 1
ATOM 1527 O O . ILE A 1 189 ? -7.996 -4.297 -10.784 1.00 69.62 189 ILE A O 1
ATOM 1531 N N . GLY A 1 190 ? -9.459 -4.223 -12.497 1.00 67.25 190 GLY A N 1
ATOM 1532 C CA . GLY A 1 190 ? -10.616 -4.663 -11.724 1.00 67.25 190 GLY A CA 1
ATOM 1533 C C . GLY A 1 190 ? -10.390 -5.999 -11.018 1.00 67.25 190 GLY A C 1
ATOM 1534 O O . GLY A 1 190 ? -10.690 -6.103 -9.829 1.00 67.25 190 GLY A O 1
ATOM 1535 N N . SER A 1 191 ? -9.799 -6.992 -11.693 1.00 71.06 191 SER A N 1
ATOM 1536 C CA . SER A 1 191 ? -9.480 -8.284 -11.064 1.00 71.06 191 SER A CA 1
ATOM 1537 C C . SER A 1 191 ? -8.411 -8.182 -9.978 1.00 71.06 191 SER A C 1
ATOM 1539 O O . SER A 1 191 ? -8.585 -8.768 -8.916 1.00 71.06 191 SER A O 1
ATOM 1541 N N . ILE A 1 192 ? -7.349 -7.394 -10.182 1.00 72.19 192 ILE A N 1
ATOM 1542 C CA . ILE A 1 192 ? -6.276 -7.224 -9.189 1.00 72.19 192 ILE A CA 1
ATOM 1543 C C . ILE A 1 192 ? -6.835 -6.587 -7.921 1.00 72.19 192 ILE A C 1
ATOM 1545 O O . ILE A 1 192 ? -6.512 -7.003 -6.810 1.00 72.19 192 ILE A O 1
ATOM 1549 N N . ILE A 1 193 ? -7.704 -5.594 -8.083 1.00 69.25 193 ILE A N 1
ATOM 1550 C CA . ILE A 1 193 ? -8.329 -4.910 -6.959 1.00 69.25 193 ILE A CA 1
ATOM 1551 C C . ILE A 1 193 ? -9.351 -5.814 -6.285 1.00 69.25 193 ILE A C 1
ATOM 1553 O O . ILE A 1 193 ? -9.333 -5.903 -5.065 1.00 69.25 193 ILE A O 1
ATOM 1557 N N . ALA A 1 194 ? -10.178 -6.544 -7.035 1.00 72.62 194 ALA A N 1
ATOM 1558 C CA . ALA A 1 194 ? -11.088 -7.536 -6.467 1.00 72.62 194 ALA A CA 1
ATOM 1559 C C . ALA A 1 194 ? -10.334 -8.620 -5.674 1.00 72.62 194 ALA A C 1
ATOM 1561 O O . ALA A 1 194 ? -10.753 -8.960 -4.569 1.00 72.62 194 ALA A O 1
ATOM 1562 N N . SER A 1 195 ? -9.193 -9.101 -6.176 1.00 75.81 195 SER A N 1
ATOM 1563 C CA . SER A 1 195 ? -8.310 -10.023 -5.455 1.00 75.81 195 SER A CA 1
ATOM 1564 C C . SER A 1 195 ? -7.719 -9.378 -4.204 1.00 75.81 195 SER A C 1
ATOM 1566 O O . SER A 1 195 ? -7.770 -9.976 -3.133 1.00 75.81 195 SER A O 1
ATOM 1568 N N . ALA A 1 196 ? -7.225 -8.140 -4.288 1.00 71.00 196 ALA A N 1
ATOM 1569 C CA . ALA A 1 196 ? -6.712 -7.405 -3.133 1.00 71.00 196 ALA A CA 1
ATOM 1570 C C . ALA A 1 196 ? -7.791 -7.222 -2.055 1.00 71.00 196 ALA A C 1
ATOM 1572 O O . ALA A 1 196 ? -7.539 -7.468 -0.880 1.00 71.00 196 ALA A O 1
ATOM 1573 N N . ILE A 1 197 ? -9.008 -6.865 -2.460 1.00 69.88 197 ILE A N 1
ATOM 1574 C CA . ILE A 1 197 ? -10.187 -6.733 -1.600 1.00 69.88 197 ILE A CA 1
ATOM 1575 C C . ILE A 1 197 ? -10.550 -8.072 -0.963 1.00 69.88 197 ILE A C 1
ATOM 1577 O O . ILE A 1 197 ? -10.775 -8.139 0.242 1.00 69.88 197 ILE A O 1
ATOM 1581 N N . PHE A 1 198 ? -10.577 -9.148 -1.748 1.00 76.06 198 PHE A N 1
ATOM 1582 C CA . PHE A 1 198 ? -10.845 -10.487 -1.241 1.00 76.06 198 PHE A CA 1
ATOM 1583 C C . PHE A 1 198 ? -9.789 -10.919 -0.220 1.00 76.06 198 PHE A C 1
ATOM 1585 O O . PHE A 1 198 ? -10.134 -11.467 0.824 1.00 76.06 198 PHE A O 1
ATOM 1592 N N . ILE A 1 199 ? -8.511 -10.632 -0.475 1.00 74.62 199 ILE A N 1
ATOM 1593 C CA . ILE A 1 199 ? -7.414 -10.874 0.468 1.00 74.62 199 ILE A CA 1
ATOM 1594 C C . ILE A 1 199 ? -7.630 -10.035 1.738 1.00 74.62 199 ILE A C 1
ATOM 1596 O O . ILE A 1 199 ? -7.580 -10.585 2.836 1.00 74.62 199 ILE A O 1
ATOM 1600 N N . ILE A 1 200 ? -7.939 -8.740 1.615 1.00 70.12 200 ILE A N 1
ATOM 1601 C CA . ILE A 1 200 ? -8.245 -7.859 2.753 1.00 70.12 200 ILE A CA 1
ATOM 1602 C C . ILE A 1 200 ? -9.381 -8.453 3.599 1.00 70.12 200 ILE A C 1
ATOM 1604 O O . ILE A 1 200 ? -9.214 -8.637 4.805 1.00 70.12 200 ILE A O 1
ATOM 1608 N N . ALA A 1 201 ? -10.494 -8.838 2.974 1.00 69.44 201 ALA A N 1
ATOM 1609 C CA . ALA A 1 201 ? -11.634 -9.444 3.654 1.00 69.44 201 ALA A CA 1
ATOM 1610 C C . ALA A 1 201 ? -11.266 -10.778 4.326 1.00 69.44 201 ALA A C 1
ATOM 1612 O O . ALA A 1 201 ? -11.554 -10.991 5.503 1.00 69.44 201 ALA A O 1
ATOM 1613 N N . LYS A 1 202 ? -10.560 -11.659 3.610 1.00 74.69 202 LYS A N 1
ATOM 1614 C CA . LYS A 1 202 ? -10.141 -12.978 4.102 1.00 74.69 202 LYS A CA 1
ATOM 1615 C C . LYS A 1 202 ? -9.255 -12.888 5.344 1.00 74.69 202 LYS A C 1
ATOM 1617 O O . LYS A 1 202 ? -9.373 -13.734 6.231 1.00 74.69 202 LYS A O 1
ATOM 1622 N N . TYR A 1 203 ? -8.341 -11.922 5.386 1.00 69.44 203 TYR A N 1
ATOM 1623 C CA . TYR A 1 203 ? -7.349 -11.827 6.456 1.00 69.44 203 TYR A CA 1
ATOM 1624 C C . TYR A 1 203 ? -7.759 -10.887 7.594 1.00 69.44 203 TYR A C 1
ATOM 1626 O O . TYR A 1 203 ? -7.279 -11.095 8.707 1.00 69.44 203 TYR A O 1
ATOM 1634 N N . LEU A 1 204 ? -8.636 -9.903 7.359 1.00 68.38 204 LEU A N 1
ATOM 1635 C CA . LEU A 1 204 ? -8.966 -8.873 8.355 1.00 68.38 204 LEU A CA 1
ATOM 1636 C C . LEU A 1 204 ? -10.447 -8.803 8.778 1.00 68.38 204 LEU A C 1
ATOM 1638 O O . LEU A 1 204 ? -10.729 -8.154 9.777 1.00 68.38 204 LEU A O 1
ATOM 1642 N N . VAL A 1 205 ? -11.389 -9.455 8.081 1.00 60.66 205 VAL A N 1
ATOM 1643 C CA . VAL A 1 205 ? -12.848 -9.347 8.356 1.00 60.66 205 VAL A CA 1
ATOM 1644 C C . VAL A 1 205 ? -13.423 -10.615 9.018 1.00 60.66 205 VAL A C 1
ATOM 1646 O O . VAL A 1 205 ? -14.620 -10.869 8.966 1.00 60.66 205 VAL A O 1
ATOM 1649 N N . LYS A 1 206 ? -12.588 -11.446 9.653 1.00 52.62 206 LYS A N 1
ATOM 1650 C CA . LYS A 1 206 ? -13.075 -12.657 10.340 1.00 52.62 206 LYS A CA 1
ATOM 1651 C C . LYS A 1 206 ? -13.982 -12.358 11.528 1.00 52.62 206 LYS A C 1
ATOM 1653 O O . LYS A 1 206 ? -13.660 -11.435 12.303 1.00 52.62 206 LYS A O 1
#

Foldseek 3Di:
DDDDDDDDDDDDDDDDPPPPPPPPVPPCLDLLVLLLVCCLVPVVVCPPPDPDPNDPCPPPVSVVLNVLLNVLSVVPCPDPLLVVLLVLLVLFDLVQDDLVLLVQLLCQLLVDPDPQLLLSVVSVSSNLSSNLVVCVVVVVVVSSVVSVVSVSVCSVPVVSVSQVVQVHSCSNSVVSVDDDPDPVVVVSSVVSSVSSSVSSCVRGVD

Mean predicted aligned error: 12.78 Å